Protein AF-A0A1H9SG49-F1 (afdb_monomer_lite)

InterPro domains:
  IPR054567 NACHT N-terminal Helical domain 7 [PF22738] (2-189)

Organism: NCBI:txid155974

Sequence (226 aa):
MTRLNALLGGVILASGPLSLVAAVFGAIWGMGDQKSEAMTGIRGALDALGDRLMGTSGVHRQDLVVAAHSTIVLSAYSAAVAAHLGVDLADEQKATIADLRRAEGQTFVDALYTAEIPTPSAVVGFEANTAELDGWARRVGVTVFDVFDVRGDWPSVNRHIINDFCDRYRSHFLELATKVPEFKIWSDQVTAANLARGLAAITGPARPRSRLIRSNACSGACRSPL

Foldseek 3Di:
DVPVCVLVVVLVVPPDPVSLLVNLLCLLLVDQDDPPSNVVSNVVSLLVLLVVLVVDDDPSSVLSVLSVLLSQLLSLLQNLLCVLVVDRQDPVRSCQLQVLPADVPRDPSNSSVVGPQQDQDLVRADVNSLVVSLVVLVVSLVSVCVVPVDDDDSVVSSVSSSVSSSVSSVVSLVVSLVRPVVSVSSHCVCVVVVVVVVVCVVPPPDDPPPPPDDDDDDDDDDDDDD

Radius of gyration: 25.53 Å; chains: 1; bounding box: 68×42×91 Å

pLDDT: mean 73.2, std 16.9, range [35.59, 96.5]

Secondary structure (DSSP, 8-state):
-HHHHHHHHHHTS--STHHHHHHHHHHHHS-SS-HHHHHHHHHHHHHHHHHHHTT--SHHHHHHHHHHHHHHHHHHHHHHHHHHHT----HHHHHHHTT--PPTT--HHHHHHHS------SSS-HHHHHHHHHHHHHHHHHHHHHHHT--S-HHHHHHHHHHHHHHHHHHHHHHHHTT-HHHHHHHHHHHHHHHHHHHHHHHS----------------------

Structure (mmCIF, N/CA/C/O backbone):
data_AF-A0A1H9SG49-F1
#
_entry.id   AF-A0A1H9SG49-F1
#
loop_
_atom_site.group_PDB
_atom_site.id
_atom_site.type_symbol
_atom_site.label_atom_id
_atom_site.label_alt_id
_atom_site.label_comp_id
_atom_site.label_asym_id
_atom_site.label_entity_id
_atom_site.label_seq_id
_atom_site.pdbx_PDB_ins_code
_atom_site.Cartn_x
_atom_site.Cartn_y
_atom_site.Cartn_z
_atom_site.occupancy
_atom_site.B_iso_or_equiv
_atom_site.auth_seq_id
_atom_site.auth_comp_id
_atom_site.auth_asym_id
_atom_site.auth_atom_id
_atom_site.pdbx_PDB_model_num
ATOM 1 N N . MET A 1 1 ? 25.915 -4.657 17.080 1.00 40.09 1 MET A N 1
ATOM 2 C CA . MET A 1 1 ? 24.789 -4.874 18.021 1.00 40.09 1 MET A CA 1
ATOM 3 C C . MET A 1 1 ? 24.269 -3.599 18.709 1.00 40.09 1 MET A C 1
ATOM 5 O O . MET A 1 1 ? 23.321 -3.684 19.469 1.00 40.09 1 MET A O 1
ATOM 9 N N . THR A 1 2 ? 24.790 -2.401 18.420 1.00 43.03 2 THR A N 1
ATOM 10 C CA . THR A 1 2 ? 24.384 -1.144 19.092 1.00 43.03 2 THR A CA 1
ATOM 11 C C . THR A 1 2 ? 23.301 -0.330 18.370 1.00 43.03 2 THR A C 1
ATOM 13 O O . THR A 1 2 ? 22.681 0.523 18.993 1.00 43.03 2 THR A O 1
ATOM 16 N N . ARG A 1 3 ? 23.009 -0.604 17.088 1.00 37.97 3 ARG A N 1
ATOM 17 C CA . ARG A 1 3 ? 21.980 0.132 16.323 1.00 37.97 3 ARG A CA 1
ATOM 18 C C . ARG A 1 3 ? 20.541 -0.338 16.595 1.00 37.97 3 ARG A C 1
ATOM 20 O O . ARG A 1 3 ? 19.639 0.489 16.564 1.00 37.97 3 ARG A O 1
ATOM 27 N N . LEU A 1 4 ? 20.336 -1.609 16.966 1.00 41.78 4 LEU A N 1
ATOM 28 C CA . LEU A 1 4 ? 19.017 -2.108 17.393 1.00 41.78 4 LEU A CA 1
ATOM 29 C C . LEU A 1 4 ? 18.569 -1.493 18.727 1.00 41.78 4 LEU A C 1
ATOM 31 O O . LEU A 1 4 ? 17.415 -1.106 18.870 1.00 41.78 4 LEU A O 1
ATOM 35 N N . ASN A 1 5 ? 19.488 -1.335 19.683 1.00 40.84 5 ASN A N 1
ATOM 36 C CA . ASN A 1 5 ? 19.159 -0.771 20.995 1.00 40.84 5 ASN A CA 1
ATOM 37 C C . ASN A 1 5 ? 18.840 0.733 20.934 1.00 40.84 5 ASN A C 1
ATOM 39 O O . ASN A 1 5 ? 18.081 1.222 21.762 1.00 40.84 5 ASN A O 1
ATOM 43 N N . ALA A 1 6 ? 19.355 1.460 19.935 1.00 44.59 6 ALA A N 1
ATOM 44 C CA . ALA A 1 6 ? 18.998 2.862 19.707 1.00 44.59 6 ALA A CA 1
ATOM 45 C C . ALA A 1 6 ? 17.600 3.015 19.073 1.00 44.59 6 ALA A C 1
ATOM 47 O O . ALA A 1 6 ? 16.856 3.922 19.440 1.00 44.59 6 ALA A O 1
ATOM 48 N N . LEU A 1 7 ? 17.213 2.093 18.183 1.00 45.09 7 LEU A N 1
ATOM 49 C CA . LEU A 1 7 ? 15.877 2.055 17.574 1.00 45.09 7 LEU A CA 1
ATOM 50 C C . LEU A 1 7 ? 14.795 1.613 18.572 1.00 45.09 7 LEU A C 1
ATOM 52 O O . LEU A 1 7 ? 13.721 2.203 18.608 1.00 45.09 7 LEU A O 1
ATOM 56 N N . LEU A 1 8 ? 15.095 0.649 19.445 1.00 43.53 8 LEU A N 1
ATOM 57 C CA . LEU A 1 8 ? 14.182 0.222 20.515 1.00 43.53 8 LEU A CA 1
ATOM 58 C C . LEU A 1 8 ? 14.130 1.216 21.689 1.00 43.53 8 LEU A C 1
ATOM 60 O O . LEU A 1 8 ? 13.074 1.398 22.289 1.00 43.53 8 LEU A O 1
ATOM 64 N N . GLY A 1 9 ? 15.238 1.901 21.992 1.00 35.59 9 GLY A N 1
ATOM 65 C CA . GLY A 1 9 ? 15.309 2.893 23.070 1.00 35.59 9 GLY A CA 1
ATOM 66 C C . GLY A 1 9 ? 14.646 4.238 22.748 1.00 35.59 9 GLY A C 1
ATOM 67 O O . GLY A 1 9 ? 14.191 4.920 23.662 1.00 35.59 9 GLY A O 1
ATOM 68 N N . GLY A 1 10 ? 14.549 4.617 21.467 1.00 40.59 10 GLY A N 1
ATOM 69 C CA . GLY A 1 10 ? 13.923 5.878 21.039 1.00 40.59 10 GLY A CA 1
ATOM 70 C C . GLY A 1 10 ? 12.403 5.810 20.842 1.00 40.59 10 GLY A C 1
ATOM 71 O O . GLY A 1 10 ? 11.713 6.811 21.013 1.00 40.59 10 GLY A O 1
ATOM 72 N N . VAL A 1 11 ? 11.858 4.630 20.530 1.00 43.72 11 VAL A N 1
ATOM 73 C CA . VAL A 1 11 ? 10.430 4.435 20.196 1.00 43.72 11 VAL A CA 1
ATOM 74 C C . VAL A 1 11 ? 9.511 4.444 21.431 1.00 43.72 11 VAL A C 1
ATOM 76 O O . VAL A 1 11 ? 8.316 4.721 21.316 1.00 43.72 11 VAL A O 1
ATOM 79 N N . ILE A 1 12 ? 10.057 4.212 22.628 1.00 43.12 12 ILE A N 1
ATOM 80 C CA . ILE A 1 12 ? 9.269 4.095 23.869 1.00 43.12 12 ILE A CA 1
ATOM 81 C C . ILE A 1 12 ? 9.005 5.461 24.538 1.00 43.12 12 ILE A C 1
ATOM 83 O O . ILE A 1 12 ? 8.072 5.585 25.328 1.00 43.12 12 ILE A O 1
ATOM 87 N N . LEU A 1 13 ? 9.746 6.521 24.188 1.00 45.34 13 LEU A N 1
ATOM 88 C CA . LEU A 1 13 ? 9.593 7.842 24.825 1.00 45.34 13 LEU A CA 1
ATOM 89 C C . LEU A 1 13 ? 8.581 8.777 24.140 1.00 45.34 13 LEU A C 1
ATOM 91 O O . LEU A 1 13 ? 8.262 9.829 24.687 1.00 45.34 13 LEU A O 1
ATOM 95 N N . ALA A 1 14 ? 8.012 8.382 22.999 1.00 45.06 14 ALA A N 1
ATOM 96 C CA . ALA A 1 14 ? 6.876 9.064 22.384 1.00 45.06 14 ALA A CA 1
ATOM 97 C C . ALA A 1 14 ? 5.601 8.249 22.639 1.00 45.06 14 ALA A C 1
ATOM 99 O O . ALA A 1 14 ? 5.110 7.544 21.763 1.00 45.06 14 ALA A O 1
ATOM 100 N N . SER A 1 15 ? 5.071 8.307 23.860 1.00 46.03 15 SER A N 1
ATOM 101 C CA . SER A 1 15 ? 3.836 7.640 24.297 1.00 46.03 15 SER A CA 1
ATOM 102 C C . SER A 1 15 ? 2.572 8.280 23.691 1.00 46.03 15 SER A C 1
ATOM 104 O O . SER A 1 15 ? 1.635 8.654 24.389 1.00 46.03 15 SER A O 1
ATOM 106 N N . GLY A 1 16 ? 2.535 8.391 22.363 1.00 49.12 16 GLY A N 1
ATOM 107 C CA . GLY A 1 16 ? 1.358 8.738 21.573 1.00 49.12 16 GLY A CA 1
ATOM 108 C C . GLY A 1 16 ? 0.875 7.543 20.737 1.00 49.12 16 GLY A C 1
ATOM 109 O O . GLY A 1 16 ? 1.653 6.628 20.454 1.00 49.12 16 GLY A O 1
ATOM 110 N N . PRO A 1 17 ? -0.398 7.523 20.306 1.00 45.72 17 PRO A N 1
ATOM 111 C CA . PRO A 1 17 ? -0.963 6.461 19.461 1.00 45.72 17 PRO A CA 1
ATOM 112 C C . PRO A 1 17 ? -0.226 6.258 18.120 1.00 45.72 17 PRO A C 1
ATOM 114 O O . PRO A 1 17 ? -0.338 5.195 17.520 1.00 45.72 17 PRO A O 1
ATOM 117 N N . LEU A 1 18 ? 0.582 7.229 17.687 1.00 47.97 18 LEU A N 1
ATOM 118 C CA . LEU A 1 18 ? 1.324 7.213 16.422 1.00 47.97 18 LEU A CA 1
ATOM 119 C C . LEU A 1 18 ? 2.679 6.472 16.484 1.00 47.97 18 LEU A C 1
ATOM 121 O O . LEU A 1 18 ? 3.235 6.142 15.439 1.00 47.97 18 LEU A O 1
ATOM 125 N N . SER A 1 19 ? 3.216 6.178 17.679 1.00 51.91 19 SER A N 1
ATOM 126 C CA . SER A 1 19 ? 4.577 5.619 17.836 1.00 51.91 19 SER A CA 1
ATOM 127 C C . SER A 1 19 ? 4.699 4.164 17.371 1.00 51.91 19 SER A C 1
ATOM 129 O O . SER A 1 19 ? 5.695 3.798 16.752 1.00 51.91 19 SER A O 1
ATOM 131 N N . LEU A 1 20 ? 3.674 3.337 17.599 1.00 52.34 20 LEU A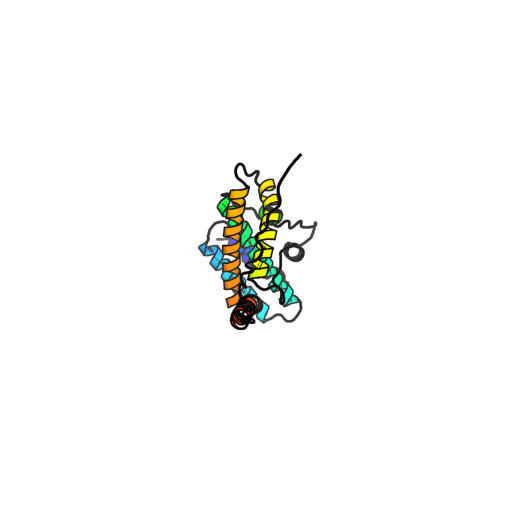 N 1
ATOM 132 C CA . LEU A 1 20 ? 3.717 1.930 17.192 1.00 52.34 20 LEU A CA 1
ATOM 133 C C . LEU A 1 20 ? 3.498 1.751 15.701 1.00 52.34 20 LEU A C 1
ATOM 135 O O . LEU A 1 20 ? 4.171 0.923 15.106 1.00 52.34 20 LEU A O 1
ATOM 139 N N . VAL A 1 21 ? 2.617 2.548 15.094 1.00 50.88 21 VAL A N 1
ATOM 140 C CA . VAL A 1 21 ? 2.478 2.579 13.636 1.00 50.88 21 VAL A CA 1
ATOM 141 C C . VAL A 1 21 ? 3.832 2.953 13.037 1.00 50.88 21 VAL A C 1
ATOM 143 O O . VAL A 1 21 ? 4.370 2.192 12.245 1.00 50.88 21 VAL A O 1
ATOM 146 N N . ALA A 1 22 ? 4.478 4.018 13.521 1.00 53.16 22 ALA A N 1
ATOM 147 C CA . ALA A 1 22 ? 5.827 4.381 13.088 1.00 53.16 22 ALA A CA 1
ATOM 148 C C . ALA A 1 22 ? 6.884 3.278 13.328 1.00 53.16 22 ALA A C 1
ATOM 150 O O . ALA A 1 22 ? 7.785 3.129 12.510 1.00 53.16 22 ALA A O 1
ATOM 151 N N . ALA A 1 23 ? 6.775 2.479 14.395 1.00 55.31 23 ALA A N 1
ATOM 152 C CA . ALA A 1 23 ? 7.678 1.358 14.673 1.00 55.31 23 ALA A CA 1
ATOM 153 C C . ALA A 1 23 ? 7.450 0.154 13.744 1.00 55.31 23 ALA A C 1
ATOM 155 O O . ALA A 1 23 ? 8.411 -0.426 13.239 1.00 55.31 23 ALA A O 1
ATOM 156 N N . VAL A 1 24 ? 6.183 -0.187 13.483 1.00 54.72 24 VAL A N 1
ATOM 157 C CA . VAL A 1 24 ? 5.763 -1.181 12.485 1.00 54.72 24 VAL A CA 1
ATOM 158 C C . VAL A 1 24 ? 6.296 -0.768 11.120 1.00 54.72 24 VAL A C 1
ATOM 160 O O . VAL A 1 24 ? 6.960 -1.550 10.449 1.00 54.72 24 VAL A O 1
ATOM 163 N N . PHE A 1 25 ? 6.086 0.494 10.751 1.00 56.81 25 PHE A N 1
ATOM 164 C CA . PHE A 1 25 ? 6.601 1.061 9.516 1.00 56.81 25 PHE A CA 1
ATOM 165 C C . PHE A 1 25 ? 8.125 1.046 9.469 1.00 56.81 25 PHE A C 1
ATOM 167 O O . PHE A 1 25 ? 8.666 0.551 8.497 1.00 56.81 25 PHE A O 1
ATOM 174 N N . GLY A 1 26 ? 8.835 1.489 10.507 1.00 57.56 26 GLY A N 1
ATOM 175 C CA . GLY A 1 26 ? 10.301 1.455 10.536 1.00 57.56 26 GLY A CA 1
ATOM 176 C C . GLY A 1 26 ? 10.871 0.042 10.361 1.00 57.56 26 GLY A C 1
ATOM 177 O O . GLY A 1 26 ? 11.864 -0.139 9.659 1.00 57.56 26 GLY A O 1
ATOM 178 N N . ALA A 1 27 ? 10.210 -0.971 10.930 1.00 57.78 27 ALA A N 1
ATOM 179 C CA . ALA A 1 27 ? 10.586 -2.370 10.749 1.00 57.78 27 ALA A CA 1
ATOM 180 C C . ALA A 1 27 ? 10.308 -2.876 9.322 1.00 57.78 27 ALA A C 1
ATOM 182 O O . ALA A 1 27 ? 11.161 -3.529 8.728 1.00 57.78 27 ALA A O 1
ATOM 183 N N . ILE A 1 28 ? 9.143 -2.551 8.755 1.00 53.62 28 ILE A N 1
ATOM 184 C CA . ILE A 1 28 ? 8.749 -2.945 7.390 1.00 53.62 28 ILE A CA 1
ATOM 185 C C . ILE A 1 28 ? 9.616 -2.254 6.337 1.00 53.62 28 ILE A C 1
ATOM 187 O O . ILE A 1 28 ? 9.956 -2.828 5.307 1.00 53.62 28 ILE A O 1
ATOM 191 N N . TRP A 1 29 ? 9.961 -1.002 6.593 1.00 56.47 29 TRP A N 1
ATOM 192 C CA . TRP A 1 29 ? 10.542 -0.102 5.615 1.00 56.47 29 TRP A CA 1
ATOM 193 C C . TRP A 1 29 ? 12.074 -0.169 5.611 1.00 56.47 29 TRP A C 1
ATOM 195 O O . TRP A 1 29 ? 12.671 -0.016 4.549 1.00 56.47 29 TRP A O 1
ATOM 205 N N . GLY A 1 30 ? 12.702 -0.515 6.743 1.00 53.94 30 GLY A N 1
ATOM 206 C CA . GLY A 1 30 ? 14.148 -0.734 6.856 1.00 53.94 30 GLY A CA 1
ATOM 207 C C . GLY A 1 30 ? 14.655 -2.118 6.417 1.00 53.94 30 GLY A C 1
ATOM 208 O O . GLY A 1 30 ? 15.865 -2.333 6.396 1.00 53.94 30 GLY A O 1
ATOM 209 N N . MET A 1 31 ? 13.775 -3.066 6.072 1.00 53.62 31 MET A N 1
ATOM 210 C CA . MET A 1 31 ? 14.158 -4.433 5.678 1.00 53.62 31 MET A CA 1
ATOM 211 C C . MET A 1 31 ? 14.039 -4.626 4.164 1.00 53.62 31 MET A C 1
ATOM 213 O O . MET A 1 31 ? 13.060 -5.174 3.667 1.00 53.62 31 MET A O 1
ATOM 217 N N . GLY A 1 32 ? 15.053 -4.154 3.437 1.00 47.06 32 GLY A N 1
ATOM 218 C CA . GLY A 1 32 ? 15.114 -4.196 1.972 1.00 47.06 32 GLY A CA 1
ATOM 219 C C . GLY A 1 32 ? 15.274 -5.584 1.337 1.00 47.06 32 GLY A C 1
ATOM 220 O O . GLY A 1 32 ? 14.811 -5.749 0.219 1.00 47.06 32 GLY A O 1
ATOM 221 N N . ASP A 1 33 ? 15.845 -6.600 2.008 1.00 48.38 33 ASP A N 1
ATOM 222 C CA . ASP A 1 33 ? 16.182 -7.859 1.294 1.00 48.38 33 ASP A CA 1
ATOM 223 C C . ASP A 1 33 ? 16.102 -9.174 2.107 1.00 48.38 33 ASP A C 1
ATOM 225 O O . ASP A 1 33 ? 16.405 -10.259 1.620 1.00 48.38 33 ASP A O 1
ATOM 229 N N . GLN A 1 34 ? 15.620 -9.166 3.352 1.00 42.03 34 GLN A N 1
ATOM 230 C CA . GLN A 1 34 ? 15.407 -10.422 4.092 1.00 42.03 34 GLN A CA 1
ATOM 231 C C . GLN A 1 34 ? 13.934 -10.811 4.093 1.00 42.03 34 GLN A C 1
ATOM 233 O O . GLN A 1 34 ? 13.207 -10.579 5.054 1.00 42.03 34 GLN A O 1
ATOM 238 N N . LYS A 1 35 ? 13.493 -11.464 3.013 1.00 50.69 35 LYS A N 1
ATOM 239 C CA . LYS A 1 35 ? 12.114 -11.958 2.827 1.00 50.69 35 LYS A CA 1
ATOM 240 C C . LYS A 1 35 ? 11.571 -12.772 4.022 1.00 50.69 35 LYS A C 1
ATOM 242 O O . LYS A 1 35 ? 10.367 -12.770 4.258 1.00 50.69 35 LYS A O 1
ATOM 247 N N . SER A 1 36 ? 12.426 -13.455 4.790 1.00 49.00 36 SER A N 1
ATOM 248 C CA . SER A 1 36 ? 12.037 -14.209 5.998 1.00 49.00 36 SER A CA 1
ATOM 249 C C . SER A 1 36 ? 12.034 -13.375 7.289 1.00 49.00 36 SER A C 1
ATOM 251 O O . SER A 1 36 ? 11.187 -13.594 8.160 1.00 49.00 36 SER A O 1
ATOM 253 N N . GLU A 1 37 ? 12.942 -12.408 7.421 1.00 51.69 37 GLU A N 1
ATOM 254 C CA . GLU A 1 37 ? 13.056 -11.551 8.608 1.00 51.69 37 GLU A CA 1
ATOM 255 C C . GLU A 1 37 ? 12.006 -10.431 8.572 1.00 51.69 37 GLU A C 1
ATOM 257 O O . GLU A 1 37 ? 11.334 -10.188 9.573 1.00 51.69 37 GLU A O 1
ATOM 262 N N . ALA A 1 38 ? 11.729 -9.889 7.381 1.00 51.78 38 ALA A N 1
ATOM 263 C CA . ALA A 1 38 ? 10.671 -8.915 7.124 1.00 51.78 38 ALA A CA 1
ATOM 264 C C . ALA A 1 38 ? 9.283 -9.459 7.479 1.00 51.78 38 ALA A C 1
ATOM 266 O O . ALA A 1 38 ? 8.513 -8.779 8.147 1.00 51.78 38 ALA A O 1
ATOM 267 N N . MET A 1 39 ? 8.974 -10.712 7.124 1.00 52.44 39 MET A N 1
ATOM 268 C CA . MET A 1 39 ? 7.698 -11.334 7.504 1.00 52.44 39 MET A CA 1
ATOM 269 C C . MET A 1 39 ? 7.584 -11.551 9.015 1.00 52.44 39 MET A C 1
ATOM 271 O O . MET A 1 39 ? 6.493 -11.463 9.571 1.00 52.44 39 MET A O 1
ATOM 275 N N . THR A 1 40 ? 8.699 -11.809 9.699 1.00 58.97 40 THR A N 1
ATOM 276 C CA . THR A 1 40 ? 8.713 -11.959 11.160 1.00 58.97 40 THR A CA 1
ATOM 277 C C . THR A 1 40 ? 8.548 -10.603 11.851 1.00 58.97 40 THR A C 1
ATOM 279 O O . THR A 1 40 ? 7.780 -10.495 12.806 1.00 58.97 40 THR A O 1
ATOM 282 N N . GLY A 1 41 ? 9.187 -9.555 11.322 1.00 61.84 41 GLY A N 1
ATOM 283 C CA . GLY A 1 41 ? 9.017 -8.170 11.762 1.00 61.84 41 GLY A CA 1
ATOM 284 C C . GLY A 1 41 ? 7.594 -7.663 11.541 1.00 61.84 41 GLY A C 1
ATOM 285 O O . GLY A 1 41 ? 6.983 -7.162 12.479 1.00 61.84 41 GLY A O 1
ATOM 286 N N . ILE A 1 42 ? 7.031 -7.885 10.348 1.00 58.12 42 ILE A N 1
ATOM 287 C CA . ILE A 1 42 ? 5.623 -7.611 10.033 1.00 58.12 42 ILE A CA 1
ATOM 288 C C . ILE A 1 42 ? 4.726 -8.337 11.028 1.00 58.12 42 ILE A C 1
ATOM 290 O O . ILE A 1 42 ? 3.876 -7.702 11.631 1.00 58.12 42 ILE A O 1
ATOM 294 N N . ARG A 1 43 ? 4.927 -9.638 11.271 1.00 62.28 43 ARG A N 1
ATOM 295 C CA . ARG A 1 43 ? 4.101 -10.384 12.232 1.00 62.28 43 ARG A CA 1
ATOM 296 C C . ARG A 1 43 ? 4.156 -9.799 13.629 1.00 62.28 43 ARG A C 1
ATOM 298 O O . ARG A 1 43 ? 3.095 -9.516 14.163 1.00 62.28 43 ARG A O 1
ATOM 305 N N . GLY A 1 44 ? 5.347 -9.567 14.178 1.00 65.81 44 GLY A N 1
ATOM 306 C CA . GLY A 1 44 ? 5.485 -8.999 15.522 1.00 65.81 44 GLY A CA 1
ATOM 307 C C . GLY A 1 44 ? 4.879 -7.599 15.629 1.00 65.81 44 GLY A C 1
ATOM 308 O O . GLY A 1 44 ? 4.259 -7.251 16.629 1.00 65.81 44 GLY A O 1
ATOM 309 N N . ALA A 1 45 ? 4.997 -6.813 14.565 1.00 63.88 45 ALA A N 1
ATOM 310 C CA . ALA A 1 45 ? 4.427 -5.484 14.478 1.00 63.88 45 ALA A CA 1
ATOM 311 C C . ALA A 1 45 ? 2.889 -5.512 14.341 1.00 63.88 45 ALA A C 1
ATOM 313 O O . ALA A 1 45 ? 2.193 -4.736 14.994 1.00 63.88 45 ALA A O 1
ATOM 314 N N . LEU A 1 46 ? 2.350 -6.444 13.552 1.00 63.03 46 LEU A N 1
ATOM 315 C CA . LEU A 1 46 ? 0.917 -6.694 13.405 1.00 63.03 46 LEU A CA 1
ATOM 316 C C . LEU A 1 46 ? 0.296 -7.303 14.667 1.00 63.03 46 LEU A C 1
ATO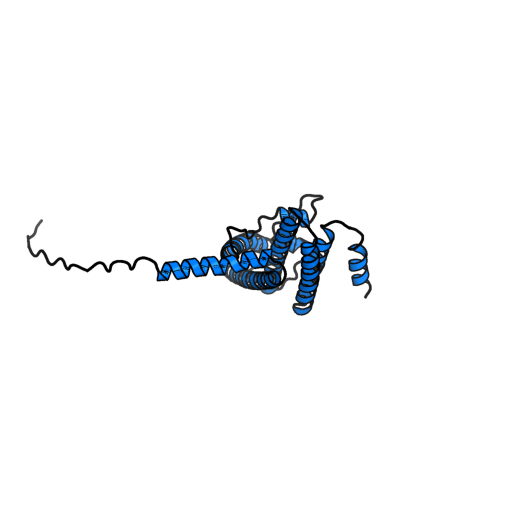M 318 O O . LEU A 1 46 ? -0.844 -6.978 14.978 1.00 63.03 46 LEU A O 1
ATOM 322 N N . ASP A 1 47 ? 1.029 -8.142 15.398 1.00 66.44 47 ASP A N 1
ATOM 323 C CA . ASP A 1 47 ? 0.605 -8.703 16.685 1.00 66.44 47 ASP A CA 1
ATOM 324 C C . ASP A 1 47 ? 0.518 -7.589 17.734 1.00 66.44 47 ASP A C 1
ATOM 326 O O . ASP A 1 47 ? -0.526 -7.407 18.355 1.00 66.44 47 ASP A O 1
ATOM 330 N N . ALA A 1 48 ? 1.550 -6.742 17.831 1.00 68.50 48 ALA A N 1
ATOM 331 C CA . ALA A 1 48 ? 1.530 -5.565 18.701 1.00 68.50 48 ALA A CA 1
ATOM 332 C C . ALA A 1 48 ? 0.409 -4.576 18.330 1.00 68.50 48 ALA A C 1
ATOM 334 O O . ALA A 1 48 ? -0.190 -3.940 19.204 1.00 68.50 48 ALA A O 1
ATOM 335 N N . LEU A 1 49 ? 0.110 -4.439 17.034 1.00 65.81 49 LEU A N 1
ATOM 336 C CA . LEU A 1 49 ? -1.014 -3.640 16.563 1.00 65.81 49 LEU A CA 1
ATOM 337 C C . LEU A 1 49 ? -2.353 -4.291 16.933 1.00 65.81 49 LEU A C 1
ATOM 339 O O . LEU A 1 49 ? -3.239 -3.589 17.408 1.00 65.81 49 LEU A O 1
ATOM 343 N N . GLY A 1 50 ? -2.496 -5.607 16.763 1.00 64.81 50 GLY A N 1
ATOM 344 C CA . GLY A 1 50 ? -3.683 -6.376 17.137 1.00 64.81 50 GLY A CA 1
ATOM 345 C C . GLY A 1 50 ? -4.005 -6.251 18.625 1.00 64.81 50 GLY A C 1
ATOM 346 O O . GLY A 1 50 ? -5.117 -5.850 18.979 1.00 64.81 50 GLY A O 1
ATOM 347 N N . ASP A 1 51 ? -3.008 -6.471 19.483 1.00 69.06 51 ASP A N 1
ATOM 348 C CA . ASP A 1 51 ? -3.124 -6.333 20.939 1.00 69.06 51 ASP A CA 1
ATOM 349 C C . ASP A 1 51 ? -3.567 -4.922 21.339 1.00 69.06 51 ASP A C 1
ATOM 351 O O . ASP A 1 51 ? -4.406 -4.735 22.225 1.00 69.06 51 ASP A O 1
ATOM 355 N N . ARG A 1 52 ? -3.051 -3.897 20.649 1.00 68.00 52 ARG A N 1
ATOM 356 C CA . ARG A 1 52 ? -3.420 -2.509 20.934 1.00 68.00 52 ARG A CA 1
ATOM 357 C C . ARG A 1 52 ? -4.784 -2.129 20.382 1.00 68.00 52 ARG A C 1
ATOM 359 O O . ARG A 1 52 ? -5.518 -1.421 21.067 1.00 68.00 52 ARG A O 1
ATOM 366 N N . LEU A 1 53 ? -5.140 -2.599 19.187 1.00 66.19 53 LEU A N 1
ATOM 367 C CA . LEU A 1 53 ? -6.473 -2.423 18.616 1.00 66.19 53 LEU A CA 1
ATOM 368 C C . LEU A 1 53 ? -7.519 -2.985 19.581 1.00 66.19 53 LEU A C 1
ATOM 370 O O . LEU A 1 53 ? -8.533 -2.333 19.821 1.00 66.19 53 LEU A O 1
ATOM 374 N N . MET A 1 54 ? -7.271 -4.153 20.185 1.00 66.94 54 MET A N 1
ATOM 375 C CA . MET A 1 54 ? -8.161 -4.743 21.196 1.00 66.94 54 MET A CA 1
ATOM 376 C C . MET A 1 54 ? -8.370 -3.859 22.439 1.00 66.94 54 MET A C 1
ATOM 378 O O . MET A 1 54 ? -9.387 -4.010 23.112 1.00 66.94 54 MET A O 1
ATOM 382 N N . GLY A 1 55 ? -7.457 -2.924 22.723 1.00 68.12 55 GLY A N 1
ATOM 383 C CA . GLY A 1 55 ? -7.542 -1.992 23.850 1.00 68.12 55 GLY A CA 1
ATOM 384 C C . GLY A 1 55 ? -8.075 -0.591 23.522 1.00 68.12 55 GLY A C 1
ATOM 385 O O . GLY A 1 55 ? -8.284 0.191 24.448 1.00 68.12 55 GLY A O 1
ATOM 386 N N . THR A 1 56 ? -8.288 -0.232 22.249 1.00 67.62 56 THR A N 1
ATOM 387 C CA . THR A 1 56 ? -8.750 1.111 21.848 1.00 67.62 56 THR A CA 1
ATOM 388 C C . THR A 1 56 ? -10.226 1.115 21.433 1.00 67.62 56 THR A C 1
ATOM 390 O O . THR A 1 56 ? -10.676 0.287 20.644 1.00 67.62 56 THR A O 1
ATOM 393 N N . SER A 1 57 ? -11.010 2.066 21.955 1.00 56.75 57 SER A N 1
ATOM 394 C CA . SER A 1 57 ? -12.429 2.250 21.604 1.00 56.75 57 SER A CA 1
ATOM 395 C C . SER A 1 57 ? -12.645 3.434 20.652 1.00 56.75 57 SER A C 1
ATOM 397 O O . SER A 1 57 ? -12.047 4.491 20.846 1.00 56.75 57 SER A O 1
ATOM 399 N N . GLY A 1 58 ? -13.573 3.305 19.695 1.00 67.38 58 GLY A N 1
ATOM 400 C CA . GLY A 1 58 ? -14.097 4.421 18.889 1.00 67.38 58 GLY A CA 1
ATOM 401 C C . GLY A 1 58 ? -13.308 4.754 17.614 1.00 67.38 58 GLY A C 1
ATOM 402 O O . GLY A 1 58 ? -12.674 3.884 17.022 1.00 67.38 58 GLY A O 1
ATOM 403 N N . VAL A 1 59 ? -13.372 6.029 17.198 1.00 64.75 59 VAL A N 1
ATOM 404 C CA . VAL A 1 59 ? -12.798 6.601 15.953 1.00 64.75 59 VAL A CA 1
ATOM 405 C C . VAL A 1 59 ? -11.323 6.230 15.758 1.00 64.75 59 VAL A C 1
ATOM 407 O O . VAL A 1 59 ? -10.928 5.805 14.678 1.00 64.75 59 VAL A O 1
ATOM 410 N N . HIS A 1 60 ? -10.536 6.237 16.837 1.00 73.94 60 HIS A N 1
ATOM 411 C CA . HIS A 1 60 ? -9.114 5.885 16.793 1.00 73.94 60 HIS A CA 1
ATOM 412 C C . HIS A 1 60 ? -8.830 4.454 16.329 1.00 73.94 60 HIS A C 1
ATOM 414 O O . HIS A 1 60 ? -7.748 4.185 15.813 1.00 73.94 60 HIS A O 1
ATOM 420 N N . ARG A 1 61 ? -9.771 3.520 16.507 1.00 81.38 61 ARG A N 1
ATOM 421 C CA . ARG A 1 61 ? -9.601 2.147 16.026 1.00 81.38 61 ARG A CA 1
ATOM 422 C C . ARG A 1 61 ? -9.721 2.085 14.506 1.00 81.38 61 ARG A C 1
ATOM 424 O O . ARG A 1 61 ? -8.895 1.443 13.869 1.00 81.38 61 ARG A O 1
ATOM 431 N N . GLN A 1 62 ? -10.708 2.774 13.932 1.00 82.38 62 GLN A N 1
ATOM 432 C CA . GLN A 1 62 ? -10.890 2.827 12.482 1.00 82.38 62 GLN A CA 1
ATOM 433 C C . GLN A 1 62 ? -9.689 3.487 11.803 1.00 82.38 62 GLN A C 1
ATOM 435 O O . GLN A 1 62 ? -9.185 2.947 10.821 1.00 82.38 62 GLN A O 1
ATOM 440 N N . ASP A 1 63 ? -9.194 4.584 12.375 1.00 81.06 63 ASP A N 1
ATOM 441 C CA . ASP A 1 63 ? -8.001 5.278 11.896 1.00 81.06 63 ASP A CA 1
ATOM 442 C C . ASP A 1 63 ? -6.807 4.305 11.820 1.00 81.06 63 ASP A C 1
ATOM 444 O O . ASP A 1 63 ? -6.202 4.120 10.764 1.00 81.06 63 ASP A O 1
ATOM 448 N N . LEU A 1 64 ? -6.533 3.574 12.906 1.00 80.69 64 LEU A N 1
ATOM 449 C CA . LEU A 1 64 ? -5.449 2.587 12.948 1.00 80.69 64 LEU A CA 1
ATOM 450 C C . LEU A 1 64 ? -5.620 1.452 11.928 1.00 80.69 64 LEU A C 1
ATOM 452 O O . LEU A 1 64 ? -4.632 1.000 11.351 1.00 80.69 64 LEU A O 1
ATOM 456 N N . VAL A 1 65 ? -6.849 0.985 11.697 1.00 84.69 65 VAL A N 1
ATOM 457 C CA . VAL A 1 65 ? -7.131 -0.060 10.701 1.00 84.69 65 VAL A CA 1
ATOM 458 C C . VAL A 1 65 ? -6.884 0.466 9.283 1.00 84.69 65 VAL A C 1
ATOM 460 O O . VAL A 1 65 ? -6.277 -0.239 8.476 1.00 84.69 65 VAL A O 1
ATOM 463 N N . VAL A 1 66 ? -7.288 1.705 8.985 1.00 86.12 66 VAL A N 1
ATOM 464 C CA . VAL A 1 66 ? -6.999 2.361 7.699 1.00 86.12 66 VAL A CA 1
ATOM 465 C C . VAL A 1 66 ? -5.494 2.541 7.518 1.00 86.12 66 VAL A C 1
ATOM 467 O O . VAL A 1 66 ? -4.958 2.166 6.480 1.00 86.12 66 VAL A O 1
ATOM 470 N N . ALA A 1 67 ? -4.782 3.012 8.544 1.00 82.62 67 ALA A N 1
ATOM 471 C CA . ALA A 1 67 ? -3.329 3.137 8.497 1.00 82.62 67 ALA A CA 1
ATOM 472 C C . ALA A 1 67 ? -2.648 1.783 8.237 1.00 82.62 67 ALA A C 1
ATOM 474 O O . ALA A 1 67 ? -1.746 1.696 7.402 1.00 82.62 67 ALA A O 1
ATOM 475 N N . ALA A 1 68 ? -3.100 0.711 8.895 1.00 83.88 68 ALA A N 1
ATOM 476 C CA . ALA A 1 68 ? -2.599 -0.644 8.667 1.00 83.88 68 ALA A CA 1
ATOM 477 C C . ALA A 1 68 ? -2.852 -1.120 7.231 1.00 83.88 68 ALA A C 1
ATOM 479 O O . ALA A 1 68 ? -1.969 -1.711 6.610 1.00 83.88 68 ALA A O 1
ATOM 480 N N . HIS A 1 69 ? -4.034 -0.831 6.681 1.00 90.81 69 HIS A N 1
ATOM 481 C CA . HIS A 1 69 ? -4.357 -1.137 5.290 1.00 90.81 69 HIS A CA 1
ATOM 482 C C . HIS A 1 69 ? -3.435 -0.381 4.322 1.00 90.81 69 HIS A C 1
ATOM 484 O O . HIS A 1 69 ? -2.768 -1.016 3.504 1.00 90.81 69 HIS A O 1
ATOM 490 N N . SER A 1 70 ? -3.288 0.936 4.475 1.00 88.94 70 SER A N 1
ATOM 491 C CA . SER A 1 70 ? -2.365 1.735 3.661 1.00 88.94 70 SER A CA 1
ATOM 492 C C . SER A 1 70 ? -0.923 1.223 3.763 1.00 88.94 70 SER A C 1
ATOM 494 O O . SER A 1 70 ? -0.213 1.154 2.761 1.00 88.94 70 SER A O 1
ATOM 496 N N . THR A 1 71 ? -0.503 0.774 4.953 1.00 84.94 71 THR A N 1
ATOM 497 C CA . THR A 1 71 ? 0.819 0.163 5.185 1.00 84.94 71 THR A CA 1
ATOM 498 C C . THR A 1 71 ? 1.056 -1.037 4.281 1.00 84.94 71 THR A C 1
ATOM 500 O O . THR A 1 71 ? 2.067 -1.094 3.581 1.00 84.94 71 THR A O 1
ATOM 503 N N . ILE A 1 72 ? 0.138 -2.010 4.299 1.00 89.56 72 ILE A N 1
ATOM 504 C CA . ILE A 1 72 ? 0.319 -3.252 3.542 1.00 89.56 72 ILE A CA 1
ATOM 505 C C . ILE A 1 72 ? 0.240 -3.009 2.035 1.00 89.56 72 ILE A C 1
ATOM 507 O O . ILE A 1 72 ? 0.927 -3.695 1.285 1.00 89.56 72 ILE A O 1
ATOM 511 N N . VAL A 1 73 ? -0.549 -2.023 1.590 1.00 92.88 73 VAL A N 1
ATOM 512 C CA . VAL A 1 73 ? -0.642 -1.628 0.178 1.00 92.88 73 VAL A CA 1
ATOM 513 C C . VAL A 1 73 ? 0.698 -1.077 -0.296 1.00 92.88 73 VAL A C 1
ATOM 515 O O . VAL A 1 73 ? 1.256 -1.571 -1.276 1.00 92.88 73 VAL A O 1
ATOM 518 N N . LEU A 1 74 ? 1.249 -0.098 0.424 1.00 90.12 74 LEU A N 1
ATOM 519 C CA . LEU A 1 74 ? 2.527 0.510 0.060 1.00 90.12 74 LEU A CA 1
ATOM 520 C C . LEU A 1 74 ? 3.680 -0.482 0.164 1.00 90.12 74 LEU A C 1
ATOM 522 O O . LEU A 1 74 ? 4.505 -0.550 -0.742 1.00 90.12 74 LEU A O 1
ATOM 526 N N . SER A 1 75 ? 3.707 -1.295 1.221 1.00 86.94 75 SER A N 1
ATOM 527 C CA . SER A 1 75 ? 4.711 -2.345 1.392 1.00 86.94 75 SER A CA 1
ATOM 528 C C . SER A 1 75 ? 4.684 -3.343 0.231 1.00 86.94 75 SER A C 1
ATOM 530 O O . SER A 1 75 ? 5.727 -3.606 -0.370 1.00 86.94 75 SER A O 1
ATOM 532 N N . ALA A 1 76 ? 3.498 -3.837 -0.144 1.00 91.81 76 ALA A N 1
ATOM 533 C CA . ALA A 1 76 ? 3.341 -4.751 -1.270 1.00 91.81 76 ALA A CA 1
ATOM 534 C C . ALA A 1 76 ? 3.805 -4.119 -2.590 1.00 91.81 76 ALA A C 1
ATOM 536 O O . ALA A 1 76 ? 4.518 -4.765 -3.359 1.00 91.81 76 ALA A O 1
ATOM 537 N N . TYR A 1 77 ? 3.432 -2.861 -2.842 1.00 93.69 77 TYR A N 1
ATOM 538 C CA . TYR A 1 77 ? 3.756 -2.181 -4.094 1.00 93.69 77 TYR A CA 1
ATOM 539 C C . TYR A 1 77 ? 5.250 -1.864 -4.202 1.00 93.69 77 TYR A C 1
ATOM 541 O O . TYR A 1 77 ? 5.886 -2.210 -5.195 1.00 93.69 77 TYR A O 1
ATOM 549 N N . SER A 1 78 ? 5.841 -1.275 -3.158 1.00 90.44 78 SER A N 1
ATOM 550 C CA . SER A 1 78 ? 7.278 -0.993 -3.113 1.00 90.44 78 SER A CA 1
ATOM 551 C C . SER A 1 78 ? 8.112 -2.267 -3.262 1.00 90.44 78 SER A C 1
ATOM 553 O O . SER A 1 78 ? 9.097 -2.260 -3.995 1.00 90.44 78 SER A O 1
ATOM 555 N N . ALA A 1 79 ? 7.706 -3.374 -2.632 1.00 88.38 79 ALA A N 1
ATOM 556 C CA . ALA A 1 79 ? 8.406 -4.649 -2.773 1.00 88.38 79 ALA A CA 1
ATOM 557 C C . ALA A 1 79 ? 8.337 -5.210 -4.205 1.00 88.38 79 ALA A C 1
ATOM 559 O O . ALA A 1 79 ? 9.327 -5.758 -4.689 1.00 88.38 79 ALA A O 1
ATOM 560 N N . ALA A 1 80 ? 7.198 -5.064 -4.889 1.00 93.88 80 ALA A N 1
ATOM 561 C CA . ALA A 1 80 ? 7.054 -5.476 -6.285 1.00 93.88 80 ALA A CA 1
ATOM 562 C C . ALA A 1 80 ? 7.918 -4.616 -7.226 1.00 93.88 80 ALA A C 1
ATOM 564 O O . ALA A 1 80 ? 8.615 -5.148 -8.090 1.00 93.88 80 ALA A O 1
ATOM 565 N N . VAL A 1 81 ? 7.935 -3.293 -7.024 1.00 92.62 81 VAL A N 1
ATOM 566 C CA . VAL A 1 81 ? 8.797 -2.371 -7.784 1.00 92.62 81 VAL A CA 1
ATOM 567 C C . VAL A 1 81 ? 10.272 -2.727 -7.595 1.00 92.62 81 VAL A C 1
ATOM 569 O O . VAL A 1 81 ? 10.979 -2.914 -8.584 1.00 92.62 81 VAL A O 1
ATOM 572 N N . ALA A 1 82 ? 10.725 -2.878 -6.347 1.00 90.50 82 ALA A N 1
ATOM 573 C CA . ALA A 1 82 ? 12.106 -3.235 -6.029 1.00 90.50 82 ALA A CA 1
ATOM 574 C C . ALA A 1 82 ? 12.529 -4.547 -6.711 1.00 90.50 82 ALA A C 1
ATOM 576 O O . ALA A 1 82 ? 13.565 -4.604 -7.374 1.00 90.50 82 ALA A O 1
ATOM 577 N N . ALA A 1 83 ? 11.680 -5.578 -6.628 1.00 90.31 83 ALA A N 1
ATOM 578 C CA . ALA A 1 83 ? 11.955 -6.890 -7.208 1.00 90.31 83 ALA A CA 1
ATOM 579 C C . ALA A 1 83 ? 12.071 -6.865 -8.741 1.00 90.31 83 ALA A C 1
ATOM 581 O O . ALA A 1 83 ? 12.930 -7.544 -9.301 1.00 90.31 83 ALA A O 1
ATOM 582 N N . HIS A 1 84 ? 11.220 -6.098 -9.427 1.00 93.25 84 HIS A N 1
ATOM 583 C CA . HIS A 1 84 ? 11.192 -6.066 -10.892 1.00 93.25 84 HIS A CA 1
ATOM 584 C C . HIS A 1 84 ? 12.162 -5.063 -11.516 1.00 93.25 84 HIS A C 1
ATOM 586 O O . HIS A 1 84 ? 12.585 -5.271 -12.652 1.00 93.25 84 HIS A O 1
ATOM 592 N N . LEU A 1 85 ? 12.519 -3.996 -10.800 1.00 91.62 85 LEU A N 1
ATOM 593 C CA . LEU A 1 85 ? 13.525 -3.036 -11.256 1.00 91.62 85 LEU A CA 1
ATOM 594 C C . LEU A 1 85 ? 14.941 -3.398 -10.788 1.00 91.62 85 LEU A C 1
ATOM 596 O O . LEU A 1 85 ? 15.905 -2.845 -11.311 1.00 91.62 85 LEU A O 1
ATOM 600 N N . GLY A 1 86 ? 15.082 -4.323 -9.833 1.00 90.25 86 GLY A N 1
ATOM 601 C CA . GLY A 1 86 ? 16.377 -4.687 -9.254 1.00 90.25 86 GLY A CA 1
ATOM 602 C C . GLY A 1 86 ? 17.008 -3.531 -8.477 1.00 90.25 86 GLY A C 1
ATOM 603 O O . GLY A 1 86 ? 18.224 -3.352 -8.522 1.00 90.25 86 GLY A O 1
ATOM 604 N N . VAL A 1 87 ? 16.176 -2.719 -7.821 1.00 87.50 87 VAL A N 1
ATOM 605 C CA . VAL A 1 87 ? 16.601 -1.536 -7.064 1.00 87.50 87 VAL A CA 1
ATOM 606 C C . VAL A 1 87 ? 16.203 -1.671 -5.604 1.00 87.50 87 VAL A C 1
ATOM 608 O O . VAL A 1 87 ? 15.094 -2.103 -5.293 1.00 87.50 87 VAL A O 1
ATOM 611 N N . ASP A 1 88 ? 17.077 -1.212 -4.716 1.00 83.19 88 ASP A N 1
ATOM 612 C CA . ASP A 1 88 ? 16.709 -0.961 -3.329 1.00 83.19 88 ASP A CA 1
ATOM 613 C C . ASP A 1 88 ? 16.077 0.424 -3.229 1.00 83.19 88 ASP A C 1
ATOM 615 O O . ASP A 1 88 ? 16.709 1.442 -3.515 1.00 83.19 88 ASP A O 1
ATOM 619 N N . LEU A 1 89 ? 14.806 0.460 -2.834 1.00 80.44 89 LEU A N 1
ATOM 620 C CA . LEU A 1 89 ? 14.081 1.712 -2.670 1.00 80.44 89 LEU A CA 1
ATOM 621 C C . LEU A 1 89 ? 14.427 2.345 -1.319 1.00 80.44 89 LEU A C 1
ATOM 623 O O . LEU A 1 89 ? 14.068 1.810 -0.263 1.00 80.44 89 LEU A O 1
ATOM 627 N N . ALA A 1 90 ? 15.067 3.510 -1.360 1.00 80.56 90 ALA A N 1
ATOM 628 C CA . ALA A 1 90 ? 15.234 4.375 -0.202 1.00 80.56 90 ALA A CA 1
ATOM 629 C C . ALA A 1 90 ? 13.878 4.878 0.310 1.00 80.56 90 ALA A C 1
ATOM 631 O O . ALA A 1 90 ? 12.863 4.871 -0.399 1.00 80.56 90 ALA A O 1
ATOM 632 N N . ASP A 1 91 ? 13.859 5.344 1.551 1.00 71.62 91 ASP A N 1
ATOM 633 C CA . ASP A 1 91 ? 12.624 5.705 2.233 1.00 71.62 91 ASP A CA 1
ATOM 634 C C . ASP A 1 91 ? 11.907 6.874 1.553 1.00 71.62 91 ASP A C 1
ATOM 636 O O . ASP A 1 91 ? 10.683 6.877 1.399 1.00 71.62 91 ASP A O 1
ATOM 640 N N . GLU A 1 92 ? 12.693 7.828 1.066 1.00 74.00 92 GLU A N 1
ATOM 641 C CA . GLU A 1 92 ? 12.248 8.989 0.307 1.00 74.00 92 GLU A CA 1
ATOM 642 C C . GLU A 1 92 ? 11.665 8.588 -1.055 1.00 74.00 92 GLU A C 1
ATOM 644 O O . GLU A 1 92 ? 10.671 9.163 -1.502 1.00 74.00 92 GLU A O 1
ATOM 649 N N . GLN A 1 93 ? 12.240 7.573 -1.707 1.00 80.94 93 GLN A N 1
ATOM 650 C CA . GLN A 1 93 ? 11.750 7.066 -2.991 1.00 80.94 93 GLN A CA 1
ATOM 651 C C . GLN A 1 93 ? 10.414 6.352 -2.824 1.00 80.94 93 GLN A C 1
ATOM 653 O O . GLN A 1 93 ? 9.485 6.616 -3.580 1.00 80.94 93 GLN A O 1
ATOM 658 N N . LYS A 1 94 ? 10.273 5.499 -1.805 1.00 81.06 94 LYS A N 1
ATOM 659 C CA . LYS A 1 94 ? 8.998 4.832 -1.508 1.00 81.06 94 LYS A CA 1
ATOM 660 C C . LYS A 1 94 ? 7.891 5.850 -1.185 1.00 81.06 94 LYS A C 1
ATOM 662 O O . LYS A 1 94 ? 6.763 5.688 -1.644 1.00 81.06 94 LYS A O 1
ATOM 667 N N . ALA A 1 95 ? 8.215 6.926 -0.458 1.00 76.69 95 ALA A N 1
ATOM 668 C CA . ALA A 1 95 ? 7.275 8.019 -0.193 1.00 76.69 95 ALA A CA 1
ATOM 669 C C . ALA A 1 95 ? 6.899 8.793 -1.472 1.00 76.69 95 ALA A C 1
ATOM 671 O O . ALA A 1 95 ? 5.730 9.109 -1.677 1.00 76.69 95 ALA A O 1
ATOM 672 N N . THR A 1 96 ? 7.873 9.036 -2.353 1.00 81.69 96 THR A N 1
ATOM 673 C CA . THR A 1 96 ? 7.658 9.693 -3.655 1.00 81.69 96 THR A CA 1
ATOM 674 C C . THR A 1 96 ? 6.760 8.854 -4.562 1.00 81.69 96 THR A C 1
ATOM 676 O O . THR A 1 96 ? 5.824 9.376 -5.158 1.00 81.69 96 THR A O 1
ATOM 679 N N . ILE A 1 97 ? 7.005 7.542 -4.633 1.00 79.56 97 ILE A N 1
ATOM 680 C CA . ILE A 1 97 ? 6.198 6.599 -5.415 1.00 79.56 97 ILE A CA 1
ATOM 681 C C . ILE A 1 97 ? 4.749 6.615 -4.938 1.00 79.56 97 ILE A C 1
ATOM 683 O O . ILE A 1 97 ? 3.836 6.677 -5.746 1.00 79.56 97 ILE A O 1
ATOM 687 N N . ALA A 1 98 ? 4.526 6.611 -3.628 1.00 72.75 98 ALA A N 1
ATOM 688 C CA . ALA A 1 98 ? 3.188 6.623 -3.053 1.00 72.75 98 ALA A CA 1
ATOM 689 C C . ALA A 1 98 ? 2.422 7.951 -3.252 1.00 72.75 98 ALA A C 1
ATOM 691 O O . ALA A 1 98 ? 1.331 8.094 -2.703 1.00 72.75 98 ALA A O 1
ATOM 692 N N . ASP A 1 99 ? 3.004 8.918 -3.975 1.00 72.50 99 ASP A N 1
ATOM 693 C CA . ASP A 1 99 ? 2.557 10.313 -4.071 1.00 72.50 99 ASP A CA 1
ATOM 694 C C . ASP A 1 99 ? 2.227 10.910 -2.694 1.00 72.50 99 ASP A C 1
ATOM 696 O O . ASP A 1 99 ? 1.349 11.755 -2.522 1.00 72.50 99 ASP A O 1
ATOM 700 N N . LEU A 1 100 ? 2.965 10.467 -1.669 1.00 68.38 100 LEU A N 1
ATOM 701 C CA . LEU A 1 100 ? 2.896 11.027 -0.330 1.00 68.38 100 LEU A CA 1
ATOM 702 C C . LEU A 1 100 ? 3.661 12.347 -0.358 1.00 68.38 100 LEU A C 1
ATOM 704 O O . LEU A 1 100 ? 4.765 12.456 0.182 1.00 68.38 100 LEU A O 1
ATOM 708 N N . ARG A 1 101 ? 3.097 13.363 -1.022 1.00 63.84 101 ARG A N 1
ATOM 709 C CA . ARG A 1 101 ? 3.605 14.735 -0.965 1.00 63.84 101 ARG A CA 1
ATOM 710 C C . ARG A 1 101 ? 3.429 15.234 0.459 1.00 63.84 101 ARG A C 1
ATOM 712 O O . ARG A 1 101 ? 2.401 15.794 0.822 1.00 63.84 101 ARG A O 1
ATOM 719 N N . ARG A 1 102 ? 4.448 15.001 1.280 1.00 66.94 102 ARG A N 1
ATOM 720 C CA . ARG A 1 102 ? 4.486 15.489 2.653 1.00 66.94 102 ARG A CA 1
ATOM 721 C C . ARG A 1 102 ? 4.612 17.003 2.620 1.00 66.94 102 ARG A C 1
ATOM 723 O O . ARG A 1 102 ? 5.603 17.529 2.113 1.00 66.94 102 ARG A O 1
ATOM 730 N N . ALA A 1 103 ? 3.622 17.694 3.172 1.00 72.56 103 ALA A N 1
ATOM 731 C CA . ALA A 1 103 ? 3.781 19.106 3.485 1.00 72.56 103 ALA A CA 1
ATOM 732 C C . ALA A 1 103 ? 4.881 19.281 4.548 1.00 72.56 103 ALA A C 1
ATOM 734 O O . ALA A 1 103 ? 5.138 18.379 5.355 1.00 72.56 103 ALA A O 1
ATOM 735 N N . GLU A 1 104 ? 5.540 20.440 4.559 1.00 74.25 104 GLU A N 1
ATOM 736 C CA . GLU A 1 104 ? 6.550 20.754 5.572 1.00 74.25 104 GLU A CA 1
ATOM 737 C C . GLU A 1 104 ? 5.927 20.655 6.978 1.00 74.25 104 GLU A C 1
ATOM 739 O O . GLU A 1 104 ? 4.887 21.249 7.255 1.00 74.25 104 GLU A O 1
ATOM 744 N N . GLY A 1 105 ? 6.522 19.835 7.850 1.00 74.50 105 GLY A N 1
ATOM 745 C CA . GLY A 1 105 ? 6.006 19.558 9.197 1.00 74.50 105 GLY A CA 1
ATOM 746 C C . GLY A 1 105 ? 4.939 18.456 9.302 1.00 74.50 105 GLY A C 1
ATOM 747 O O . GLY A 1 105 ? 4.615 18.054 10.418 1.00 74.50 105 GLY A O 1
ATOM 748 N N . GLN A 1 106 ? 4.427 17.909 8.192 1.00 72.88 106 GLN A N 1
ATOM 749 C CA . GLN A 1 106 ? 3.458 16.804 8.218 1.00 72.88 106 GLN A CA 1
ATOM 750 C C . GLN A 1 106 ? 4.140 15.490 8.617 1.00 72.88 106 GLN A C 1
ATOM 752 O O . GLN A 1 106 ? 5.183 15.123 8.055 1.00 72.88 106 GLN A O 1
ATOM 757 N N . THR A 1 107 ? 3.563 14.738 9.561 1.00 71.75 107 THR A N 1
ATOM 758 C CA . THR A 1 107 ? 4.098 13.413 9.907 1.00 71.75 107 THR A CA 1
ATOM 759 C C . THR A 1 107 ? 3.840 12.419 8.770 1.00 71.75 107 THR A C 1
ATOM 761 O O . THR A 1 107 ? 2.943 12.594 7.951 1.00 71.75 107 THR A O 1
ATOM 764 N N . PHE A 1 108 ? 4.638 11.354 8.684 1.00 67.50 108 PHE A N 1
ATOM 765 C CA . PHE A 1 108 ? 4.415 10.314 7.674 1.00 67.50 108 PHE A CA 1
ATOM 766 C C . PHE A 1 108 ? 3.049 9.633 7.845 1.00 67.50 108 PHE A C 1
ATOM 768 O O . PHE A 1 108 ? 2.384 9.332 6.862 1.00 67.50 108 PHE A O 1
ATOM 775 N N . VAL A 1 109 ? 2.606 9.448 9.093 1.00 66.06 109 VAL A N 1
ATOM 776 C CA . VAL A 1 109 ? 1.287 8.882 9.389 1.00 66.06 109 VAL A CA 1
ATOM 777 C C . VAL A 1 109 ? 0.175 9.797 8.879 1.00 66.06 109 VAL A C 1
ATOM 779 O O . VAL A 1 109 ? -0.746 9.312 8.231 1.00 66.06 109 VAL A O 1
ATOM 782 N N . ASP A 1 110 ? 0.291 11.112 9.076 1.00 68.44 110 ASP A N 1
ATOM 783 C CA . ASP A 1 110 ? -0.678 12.063 8.517 1.00 68.44 110 ASP A CA 1
ATOM 784 C C . ASP A 1 110 ? -0.699 12.006 6.987 1.00 68.44 110 ASP A C 1
ATOM 786 O O . ASP A 1 110 ? -1.766 12.062 6.385 1.00 68.44 110 ASP A O 1
ATOM 790 N N . ALA A 1 111 ? 0.467 11.850 6.354 1.00 70.38 111 ALA A N 1
ATOM 791 C CA . ALA A 1 111 ? 0.554 11.714 4.904 1.00 70.38 111 ALA A CA 1
ATOM 792 C C . ALA A 1 111 ? -0.156 10.448 4.402 1.00 70.38 111 ALA A C 1
ATOM 794 O O . ALA A 1 111 ? -0.867 10.508 3.402 1.00 70.38 111 ALA A O 1
ATOM 795 N N . LEU A 1 112 ? -0.022 9.326 5.119 1.00 70.06 112 LEU A N 1
ATOM 796 C CA . LEU A 1 112 ? -0.724 8.076 4.810 1.00 70.06 112 LEU A CA 1
ATOM 797 C C . LEU A 1 112 ? -2.240 8.196 4.942 1.00 70.06 112 LEU A C 1
ATOM 799 O O . LEU A 1 112 ? -2.956 7.585 4.154 1.00 70.06 112 LEU A O 1
ATOM 803 N N . TYR A 1 113 ? -2.728 8.970 5.915 1.00 70.44 113 TYR A N 1
ATOM 804 C CA . TYR A 1 113 ? -4.160 9.253 6.043 1.00 70.44 113 TYR A CA 1
ATOM 805 C C . TYR A 1 113 ? -4.691 10.102 4.894 1.00 70.44 113 TYR A C 1
ATOM 807 O O . TYR A 1 113 ? -5.838 9.936 4.491 1.00 70.44 113 TYR A O 1
ATOM 815 N N . THR A 1 114 ? -3.872 11.014 4.370 1.00 75.25 114 THR A N 1
ATOM 816 C CA . THR A 1 114 ? -4.244 11.861 3.230 1.00 75.25 114 THR A CA 1
ATOM 817 C C . THR A 1 114 ? -3.985 11.207 1.875 1.00 75.25 114 THR A C 1
ATOM 819 O O . THR A 1 114 ? -4.333 11.785 0.851 1.00 75.25 114 THR A O 1
ATOM 822 N N . ALA A 1 115 ? -3.360 10.029 1.853 1.00 77.06 115 ALA A N 1
ATOM 823 C CA . ALA A 1 115 ? -3.046 9.326 0.622 1.00 77.06 115 ALA A CA 1
ATOM 824 C C . ALA A 1 115 ? -4.330 8.852 -0.062 1.00 77.06 115 ALA A C 1
ATOM 826 O O . ALA A 1 115 ? -5.201 8.259 0.574 1.00 77.06 115 ALA A O 1
ATOM 827 N N . GLU A 1 116 ? -4.419 9.032 -1.378 1.00 85.25 116 GLU A N 1
ATOM 828 C CA . GLU A 1 116 ? -5.538 8.540 -2.190 1.00 85.25 116 GLU A CA 1
ATOM 829 C C . GLU A 1 116 ? -5.425 7.025 -2.455 1.00 85.25 116 GLU A C 1
ATOM 831 O O . GLU A 1 116 ? -5.459 6.559 -3.598 1.00 85.25 116 GLU A O 1
ATOM 836 N N . ILE A 1 117 ? -5.243 6.238 -1.393 1.00 91.50 117 ILE A N 1
ATOM 837 C CA . ILE A 1 117 ? -5.212 4.778 -1.452 1.00 91.50 117 ILE A CA 1
ATOM 838 C C . ILE A 1 117 ? -6.656 4.267 -1.334 1.00 91.50 117 ILE A C 1
ATOM 840 O O . ILE A 1 117 ? -7.322 4.571 -0.342 1.00 91.50 117 ILE A O 1
ATOM 844 N N . PRO A 1 118 ? -7.156 3.479 -2.306 1.00 93.25 118 PRO A N 1
ATOM 845 C CA . PRO A 1 118 ? -8.458 2.825 -2.205 1.00 93.25 118 PRO A CA 1
ATOM 846 C C . PRO A 1 118 ? -8.578 2.018 -0.913 1.00 93.25 118 PRO A C 1
ATOM 848 O O . PRO A 1 118 ? -7.780 1.108 -0.671 1.00 93.25 118 PRO A O 1
ATOM 851 N N . THR A 1 119 ? -9.559 2.362 -0.079 1.00 90.25 119 THR A N 1
ATOM 852 C CA . THR A 1 119 ? -9.775 1.714 1.216 1.00 90.25 119 THR A CA 1
ATOM 853 C C . THR A 1 119 ? -10.965 0.760 1.153 1.00 90.25 119 THR A C 1
ATOM 855 O O . THR A 1 119 ? -12.035 1.124 0.653 1.00 90.25 119 THR A O 1
ATOM 858 N N . PRO A 1 120 ? -10.829 -0.458 1.706 1.00 87.06 120 PRO A N 1
ATOM 859 C CA . PRO A 1 120 ? -11.963 -1.347 1.863 1.00 87.06 120 PRO A CA 1
ATOM 860 C C . PRO A 1 120 ? -12.977 -0.700 2.803 1.00 87.06 120 PRO A C 1
ATOM 862 O O . PRO A 1 120 ? -12.639 0.007 3.755 1.00 87.06 120 PRO A O 1
ATOM 865 N N . SER A 1 121 ? -14.249 -0.958 2.542 1.00 84.88 121 SER A N 1
ATOM 866 C CA . SER A 1 121 ? -15.341 -0.427 3.347 1.00 84.88 121 SER A CA 1
ATOM 867 C C . SER A 1 121 ? -16.406 -1.490 3.549 1.00 84.88 121 SER A C 1
ATOM 869 O O . SER A 1 121 ? -16.377 -2.551 2.935 1.00 84.88 121 SER A O 1
ATOM 871 N N . ALA A 1 122 ? -17.402 -1.196 4.384 1.00 78.31 122 ALA A N 1
ATOM 872 C CA . ALA A 1 122 ? -18.538 -2.097 4.548 1.00 78.31 122 ALA A CA 1
ATOM 873 C C . ALA A 1 122 ? -19.319 -2.334 3.235 1.00 78.31 122 ALA A C 1
ATOM 875 O O . ALA A 1 122 ? -20.063 -3.309 3.151 1.00 78.31 122 ALA A O 1
ATOM 876 N N . VAL A 1 123 ? -19.165 -1.451 2.240 1.00 79.94 123 VAL A N 1
ATOM 877 C CA . VAL A 1 123 ? -19.809 -1.539 0.919 1.00 79.94 123 VAL A CA 1
ATOM 878 C C . VAL A 1 123 ? -18.864 -2.144 -0.124 1.00 79.94 123 VAL A C 1
ATOM 880 O O . VAL A 1 123 ? -19.307 -2.872 -1.012 1.00 79.94 123 VAL A O 1
ATOM 883 N N . VAL A 1 124 ? -17.563 -1.868 -0.008 1.00 81.19 124 VAL A N 1
ATOM 884 C CA . VAL A 1 124 ? -16.518 -2.316 -0.936 1.00 81.19 124 VAL A CA 1
ATOM 885 C C . VAL A 1 124 ? -15.701 -3.420 -0.271 1.00 81.19 124 VAL A C 1
ATOM 887 O O . VAL A 1 124 ? -14.769 -3.160 0.488 1.00 81.19 124 VAL A O 1
ATOM 890 N N . GLY A 1 125 ? -16.070 -4.669 -0.563 1.00 83.38 125 GLY A N 1
ATOM 891 C CA . GLY A 1 125 ? -15.352 -5.846 -0.071 1.00 83.38 125 GLY A CA 1
ATOM 892 C C . GLY A 1 125 ? -13.974 -6.031 -0.719 1.00 83.38 125 GLY A C 1
ATOM 893 O O . GLY A 1 125 ? -13.629 -5.371 -1.700 1.00 83.38 125 GLY A O 1
ATOM 894 N N . PHE A 1 126 ? -13.205 -6.992 -0.203 1.00 87.56 126 PHE A N 1
ATOM 895 C CA . PHE A 1 126 ? -11.803 -7.223 -0.579 1.00 87.56 126 PHE A CA 1
ATOM 896 C C . PHE A 1 126 ? -11.530 -7.333 -2.097 1.00 87.56 126 PHE A C 1
ATOM 898 O O . PHE A 1 126 ? -10.619 -6.678 -2.600 1.00 87.56 126 PHE A O 1
ATOM 905 N N . GLU A 1 127 ? -12.309 -8.112 -2.856 1.00 87.31 127 GLU A N 1
ATOM 906 C CA . GLU A 1 127 ? -12.069 -8.285 -4.305 1.00 87.31 127 GLU A CA 1
ATOM 907 C C . GLU A 1 127 ? -12.370 -7.012 -5.113 1.00 87.31 127 GLU A C 1
ATOM 909 O O . GLU A 1 127 ? -11.637 -6.676 -6.042 1.00 87.31 127 GLU A O 1
ATOM 914 N N . ALA A 1 128 ? -13.417 -6.266 -4.739 1.00 88.75 128 ALA A N 1
ATOM 915 C CA . ALA A 1 128 ? -13.723 -4.984 -5.372 1.00 88.75 128 ALA A CA 1
ATOM 916 C C . ALA A 1 128 ? -12.621 -3.958 -5.070 1.00 88.75 128 ALA A C 1
ATOM 918 O O . ALA A 1 128 ? -12.121 -3.310 -5.986 1.00 88.75 128 ALA A O 1
ATOM 919 N N . ASN A 1 129 ? -12.163 -3.908 -3.815 1.00 92.06 129 ASN A N 1
ATOM 920 C CA . ASN A 1 129 ? -11.035 -3.069 -3.421 1.00 92.06 129 ASN A CA 1
ATOM 921 C C . ASN A 1 129 ? -9.743 -3.458 -4.161 1.00 92.06 129 ASN A C 1
ATOM 923 O O . ASN A 1 129 ? -8.971 -2.596 -4.558 1.00 92.06 12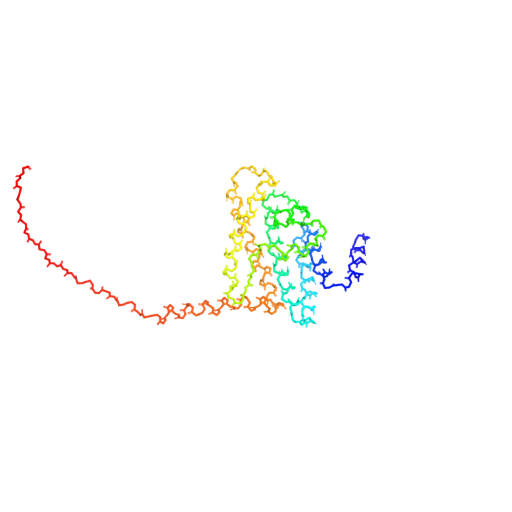9 ASN A O 1
ATOM 927 N N . THR A 1 130 ? -9.512 -4.752 -4.399 1.00 92.31 130 THR A N 1
ATOM 928 C CA . THR A 1 130 ? -8.341 -5.230 -5.154 1.00 92.31 130 THR A CA 1
ATOM 929 C C . THR A 1 130 ? -8.361 -4.730 -6.602 1.00 92.31 130 THR A C 1
ATOM 931 O O . THR A 1 130 ? -7.319 -4.345 -7.127 1.00 92.31 130 THR A O 1
ATOM 934 N N . ALA A 1 131 ? -9.535 -4.666 -7.240 1.00 92.44 131 ALA A N 1
ATOM 935 C CA . ALA A 1 131 ? -9.673 -4.081 -8.575 1.00 92.44 131 ALA A CA 1
ATOM 936 C C . ALA A 1 131 ? -9.418 -2.560 -8.581 1.00 92.44 131 ALA A C 1
ATOM 938 O O . ALA A 1 131 ? -8.781 -2.043 -9.499 1.00 92.44 131 ALA A O 1
ATOM 939 N N . GLU A 1 132 ? -9.863 -1.840 -7.547 1.00 94.81 132 GLU A N 1
ATOM 940 C CA . GLU A 1 132 ? -9.534 -0.418 -7.384 1.00 94.81 132 GLU A CA 1
ATOM 941 C C . GLU A 1 132 ? -8.031 -0.203 -7.156 1.00 94.81 132 GLU A C 1
ATOM 943 O O . GLU A 1 132 ? -7.446 0.726 -7.720 1.00 94.81 132 GLU A O 1
ATOM 948 N N . LEU A 1 133 ? -7.391 -1.098 -6.397 1.00 95.62 133 LEU A N 1
ATOM 949 C CA . LEU A 1 133 ? -5.951 -1.090 -6.161 1.00 95.62 133 LEU A CA 1
ATOM 950 C C . LEU A 1 133 ? -5.132 -1.390 -7.425 1.00 95.62 133 LEU A C 1
ATOM 952 O O . LEU A 1 133 ? -4.087 -0.770 -7.596 1.00 95.62 133 LEU A O 1
ATOM 956 N N . ASP A 1 134 ? -5.590 -2.254 -8.338 1.00 95.19 134 ASP A N 1
ATOM 957 C CA . ASP A 1 134 ? -4.967 -2.419 -9.669 1.00 95.19 134 ASP A CA 1
ATOM 958 C C . ASP A 1 134 ? -4.980 -1.086 -10.439 1.00 95.19 134 ASP A C 1
ATOM 960 O O . ASP A 1 134 ? -3.949 -0.637 -10.946 1.00 95.19 134 ASP A O 1
ATOM 964 N N . GLY A 1 135 ? -6.126 -0.398 -10.456 1.00 94.25 135 GLY A N 1
ATOM 965 C CA . GLY A 1 135 ? -6.256 0.915 -11.088 1.00 94.25 135 GLY A CA 1
ATOM 966 C C . GLY A 1 135 ? -5.373 1.985 -10.438 1.00 94.25 135 GLY A C 1
ATOM 967 O O . GLY A 1 135 ? -4.779 2.805 -11.141 1.00 94.25 135 GLY A O 1
ATOM 968 N N . TRP A 1 136 ? -5.265 1.974 -9.109 1.00 94.69 136 TRP A N 1
ATOM 969 C CA . TRP A 1 136 ? -4.352 2.835 -8.354 1.00 94.69 136 TRP A CA 1
ATOM 970 C C . TRP A 1 136 ? -2.884 2.542 -8.693 1.00 94.69 136 TRP A C 1
ATOM 972 O O . TRP A 1 136 ? -2.155 3.459 -9.070 1.00 94.69 136 TRP A O 1
ATOM 982 N N . ALA A 1 137 ? -2.473 1.272 -8.687 1.00 94.69 137 ALA A N 1
ATOM 983 C CA . ALA A 1 137 ? -1.109 0.846 -8.991 1.00 94.69 137 ALA A CA 1
ATOM 984 C C . ALA A 1 137 ? -0.683 1.222 -10.420 1.00 94.69 137 ALA A C 1
ATOM 986 O O . ALA A 1 137 ? 0.468 1.597 -10.648 1.00 94.69 137 ALA A O 1
ATOM 987 N N . ARG A 1 138 ? -1.614 1.197 -11.386 1.00 94.19 138 ARG A N 1
ATOM 988 C CA . ARG A 1 138 ? -1.372 1.696 -12.753 1.00 94.19 138 ARG A CA 1
ATOM 989 C C . ARG A 1 138 ? -1.059 3.188 -12.789 1.00 94.19 138 ARG A C 1
ATOM 991 O O . ARG A 1 138 ? -0.167 3.578 -13.537 1.00 94.19 138 ARG A O 1
ATOM 998 N N . ARG A 1 139 ? -1.786 4.006 -12.018 1.00 91.38 139 ARG A N 1
ATOM 999 C CA . ARG A 1 139 ? -1.547 5.458 -11.941 1.00 91.38 139 ARG A CA 1
ATOM 1000 C C . ARG A 1 139 ? -0.199 5.746 -11.295 1.00 91.38 139 ARG A C 1
ATOM 1002 O O . ARG A 1 139 ? 0.600 6.472 -11.871 1.00 91.38 139 ARG A O 1
ATOM 1009 N N . VAL A 1 140 ? 0.075 5.102 -10.163 1.00 90.69 140 VAL A N 1
ATOM 1010 C CA . VAL A 1 140 ? 1.353 5.223 -9.449 1.00 90.69 140 VAL A CA 1
ATOM 1011 C C . VAL A 1 140 ? 2.537 4.743 -10.297 1.00 90.69 140 VAL A C 1
ATOM 1013 O O . VAL A 1 140 ? 3.621 5.319 -10.235 1.00 90.69 140 VAL A O 1
ATOM 1016 N N . GLY A 1 141 ? 2.333 3.738 -11.152 1.00 90.06 141 GLY A N 1
ATOM 1017 C CA . GLY A 1 141 ? 3.367 3.256 -12.067 1.00 90.06 141 GLY A CA 1
ATOM 1018 C C . GLY A 1 141 ? 3.915 4.345 -12.996 1.00 90.06 141 GLY A C 1
ATOM 1019 O O . GLY A 1 141 ? 5.092 4.304 -13.337 1.00 90.06 141 GLY A O 1
ATOM 1020 N N . VAL A 1 142 ? 3.115 5.352 -13.365 1.00 88.44 142 VAL A N 1
ATOM 1021 C CA . VAL A 1 142 ? 3.611 6.495 -14.156 1.00 88.44 142 VAL A CA 1
ATOM 1022 C C . VAL A 1 142 ? 4.704 7.244 -13.388 1.00 88.44 142 VAL A C 1
ATOM 1024 O O . VAL A 1 142 ? 5.770 7.499 -13.937 1.00 88.44 142 VAL A O 1
ATOM 1027 N N . THR A 1 143 ? 4.500 7.484 -12.093 1.00 86.81 143 THR A N 1
ATOM 1028 C CA . THR A 1 143 ? 5.504 8.108 -11.221 1.00 86.81 143 THR A CA 1
ATOM 1029 C C . THR A 1 143 ? 6.760 7.248 -11.088 1.00 86.81 143 THR A C 1
ATOM 1031 O O . THR A 1 143 ? 7.870 7.769 -11.123 1.00 86.81 143 THR A O 1
ATOM 1034 N N . VAL A 1 144 ? 6.620 5.923 -10.962 1.00 86.62 144 VAL A N 1
ATOM 1035 C CA . VAL A 1 144 ? 7.774 5.003 -10.906 1.00 86.62 144 VAL A CA 1
ATOM 1036 C C . VAL A 1 144 ? 8.605 5.097 -12.186 1.00 86.62 144 VAL A C 1
ATOM 1038 O O . VAL A 1 144 ? 9.831 5.166 -12.117 1.00 86.62 144 VAL A O 1
ATOM 1041 N N . PHE A 1 145 ? 7.950 5.121 -13.347 1.00 87.50 145 PHE A N 1
ATOM 1042 C CA . PHE A 1 145 ? 8.628 5.272 -14.631 1.00 87.50 145 PHE A CA 1
ATOM 1043 C C . PHE A 1 145 ? 9.463 6.558 -14.682 1.00 87.50 145 PHE A C 1
ATOM 1045 O O . PHE A 1 145 ? 10.643 6.496 -15.029 1.00 87.50 145 PHE A O 1
ATOM 1052 N N . ASP A 1 146 ? 8.877 7.681 -14.258 1.00 85.25 146 ASP A N 1
ATOM 1053 C CA . ASP A 1 146 ? 9.543 8.987 -14.244 1.00 85.25 146 ASP A CA 1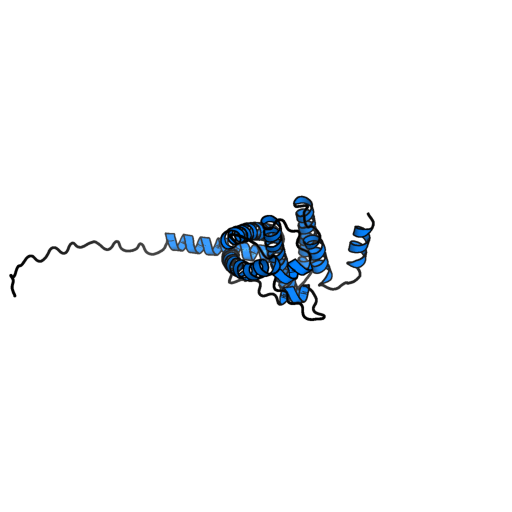
ATOM 1054 C C . ASP A 1 146 ? 10.720 9.035 -13.254 1.00 85.25 146 ASP A C 1
ATOM 1056 O O . ASP A 1 146 ? 11.769 9.600 -13.559 1.00 85.25 146 ASP A O 1
ATOM 1060 N N . VAL A 1 147 ? 10.576 8.426 -12.070 1.00 84.75 147 VAL A N 1
ATOM 1061 C CA . VAL A 1 147 ? 11.609 8.441 -11.016 1.00 84.75 147 VAL A CA 1
ATOM 1062 C C . VAL A 1 147 ? 12.826 7.589 -11.382 1.00 84.75 147 VAL A C 1
ATOM 1064 O O . VAL A 1 147 ? 13.951 7.964 -11.050 1.00 84.75 147 VAL A O 1
ATOM 1067 N N . PHE A 1 148 ? 12.624 6.441 -12.031 1.00 85.62 148 PHE A N 1
ATOM 1068 C CA . PHE A 1 148 ? 13.692 5.462 -12.271 1.00 85.62 148 PHE A CA 1
ATOM 1069 C C . PHE A 1 148 ? 14.267 5.480 -13.694 1.00 85.62 148 PHE A C 1
ATOM 1071 O O . PHE A 1 148 ? 15.158 4.679 -13.973 1.00 85.62 148 PHE A O 1
ATOM 1078 N N . ASP A 1 149 ? 13.794 6.369 -14.579 1.00 86.12 149 ASP A N 1
ATOM 1079 C CA . ASP A 1 149 ? 14.204 6.449 -15.997 1.00 86.12 149 ASP A CA 1
ATOM 1080 C C . ASP A 1 149 ? 14.247 5.056 -16.659 1.00 86.12 149 ASP A C 1
ATOM 1082 O O . ASP A 1 149 ? 15.241 4.633 -17.262 1.00 86.12 149 ASP A O 1
ATOM 1086 N N . VAL A 1 150 ? 13.177 4.275 -16.463 1.00 84.94 150 VAL A N 1
ATOM 1087 C CA . VAL A 1 150 ? 13.150 2.864 -16.870 1.00 84.94 150 VAL A CA 1
ATOM 1088 C C . VAL A 1 150 ? 13.221 2.765 -18.394 1.00 84.94 150 VAL A C 1
ATOM 1090 O O . VAL A 1 150 ? 12.295 3.141 -19.110 1.00 84.94 150 VAL A O 1
ATOM 1093 N N . ARG A 1 151 ? 14.309 2.192 -18.917 1.00 87.12 151 ARG A N 1
ATOM 1094 C CA . ARG A 1 151 ? 14.477 1.959 -20.358 1.00 87.12 151 ARG A CA 1
ATOM 1095 C C . ARG A 1 151 ? 13.853 0.628 -20.778 1.00 87.12 151 ARG A C 1
ATOM 1097 O O . ARG A 1 151 ? 14.114 -0.398 -20.158 1.00 87.12 151 ARG A O 1
ATOM 1104 N N . GLY A 1 152 ? 13.103 0.624 -21.883 1.00 87.88 152 GLY A N 1
ATOM 1105 C CA . GLY A 1 152 ? 12.574 -0.594 -22.511 1.00 87.88 152 GLY A CA 1
ATOM 1106 C C . GLY A 1 152 ? 11.046 -0.684 -22.524 1.00 87.88 152 GLY A C 1
ATOM 1107 O O . GLY A 1 152 ? 10.355 0.330 -22.589 1.00 87.88 152 GLY A O 1
ATOM 1108 N N . ASP A 1 153 ? 10.519 -1.913 -22.508 1.00 93.00 153 ASP A N 1
ATOM 1109 C CA . ASP A 1 153 ? 9.077 -2.207 -22.561 1.00 93.00 153 ASP A CA 1
ATOM 1110 C C . ASP A 1 153 ? 8.405 -2.001 -21.191 1.00 93.00 153 ASP A C 1
ATOM 1112 O O . ASP A 1 153 ? 8.031 -2.948 -20.490 1.00 93.00 153 ASP A O 1
ATOM 1116 N N . TRP A 1 154 ? 8.270 -0.729 -20.802 1.00 93.00 154 TRP A N 1
ATOM 1117 C CA . TRP A 1 154 ? 7.601 -0.334 -19.563 1.00 93.00 154 TRP A CA 1
ATOM 1118 C C . TRP A 1 154 ? 6.190 -0.934 -19.406 1.00 93.00 154 TRP A C 1
ATOM 1120 O O . TRP A 1 154 ? 5.897 -1.444 -18.325 1.00 93.00 154 TRP A O 1
ATOM 1130 N N . PRO A 1 155 ? 5.312 -0.962 -20.431 1.00 94.25 155 PRO A N 1
ATOM 1131 C CA . PRO A 1 155 ? 3.995 -1.591 -20.308 1.00 94.25 155 PRO A CA 1
ATOM 1132 C C . PRO A 1 155 ? 4.026 -3.052 -19.841 1.00 94.25 155 PRO A C 1
ATOM 1134 O O . PRO A 1 155 ? 3.156 -3.465 -19.067 1.00 94.25 155 PRO A O 1
ATOM 1137 N N . SER A 1 156 ? 5.005 -3.838 -20.295 1.00 94.38 156 SER A N 1
ATOM 1138 C CA . SER A 1 156 ? 5.179 -5.227 -19.859 1.00 94.38 156 SER A CA 1
ATOM 1139 C C . SER A 1 156 ? 5.713 -5.312 -18.428 1.00 94.38 156 SER A C 1
ATOM 1141 O O . SER A 1 156 ? 5.114 -5.988 -17.588 1.00 94.38 156 SER A O 1
ATOM 1143 N N . VAL A 1 157 ? 6.769 -4.555 -18.108 1.00 94.38 157 VAL A N 1
ATOM 1144 C CA . VAL A 1 157 ? 7.349 -4.509 -16.753 1.00 94.38 157 VAL A CA 1
ATOM 1145 C C . VAL A 1 157 ? 6.311 -4.059 -15.722 1.00 94.38 157 VAL A C 1
ATOM 1147 O O . VAL A 1 157 ? 6.117 -4.729 -14.709 1.00 94.38 157 VAL A O 1
ATOM 1150 N N . ASN A 1 158 ? 5.573 -2.985 -16.006 1.00 94.75 158 ASN A N 1
ATOM 1151 C CA . ASN A 1 158 ? 4.533 -2.461 -15.125 1.00 94.75 158 ASN A CA 1
ATOM 1152 C C . ASN A 1 158 ? 3.415 -3.485 -14.888 1.00 94.75 158 ASN A C 1
ATOM 1154 O O . ASN A 1 158 ? 2.929 -3.632 -13.772 1.00 94.75 158 ASN A O 1
ATOM 1158 N N . ARG A 1 159 ? 3.026 -4.256 -15.913 1.00 95.88 159 ARG A N 1
ATOM 1159 C CA . ARG A 1 159 ? 2.048 -5.344 -15.749 1.00 95.88 159 ARG A CA 1
ATOM 1160 C C . ARG A 1 159 ? 2.548 -6.406 -14.768 1.00 95.88 159 ARG A C 1
ATOM 1162 O O . ARG A 1 159 ? 1.763 -6.879 -13.952 1.00 95.88 159 ARG A O 1
ATOM 1169 N N . HIS A 1 160 ? 3.824 -6.777 -14.844 1.00 96.19 160 HIS A N 1
ATOM 1170 C CA . HIS A 1 160 ? 4.417 -7.730 -13.908 1.00 96.19 160 HIS A CA 1
ATOM 1171 C C . HIS A 1 160 ? 4.481 -7.174 -12.481 1.00 96.19 160 HIS A C 1
ATOM 1173 O O . HIS A 1 160 ? 4.062 -7.874 -11.562 1.00 96.19 160 HIS A O 1
ATOM 1179 N N . ILE A 1 161 ? 4.876 -5.906 -12.317 1.00 95.56 161 ILE A N 1
ATOM 1180 C CA . ILE A 1 161 ? 4.847 -5.203 -11.024 1.00 95.56 161 ILE A CA 1
ATOM 1181 C C . ILE A 1 161 ? 3.440 -5.225 -10.424 1.00 95.56 161 ILE A C 1
ATOM 1183 O O . ILE A 1 161 ? 3.282 -5.582 -9.262 1.00 95.56 161 ILE A O 1
ATOM 1187 N N . ILE A 1 162 ? 2.413 -4.874 -11.203 1.00 96.50 162 ILE A N 1
ATOM 1188 C CA . ILE A 1 162 ? 1.027 -4.823 -10.718 1.00 96.50 162 ILE A CA 1
ATOM 1189 C C . ILE A 1 162 ? 0.536 -6.215 -10.301 1.00 96.50 162 ILE A C 1
ATOM 1191 O O . ILE A 1 162 ? -0.082 -6.348 -9.248 1.00 96.50 162 ILE A O 1
ATOM 1195 N N . ASN A 1 163 ? 0.843 -7.256 -11.080 1.00 95.81 163 ASN A N 1
ATOM 1196 C CA . ASN A 1 163 ? 0.468 -8.625 -10.727 1.00 95.81 163 ASN A CA 1
ATOM 1197 C C . ASN A 1 163 ? 1.132 -9.073 -9.410 1.00 95.81 163 ASN A C 1
ATOM 1199 O O . ASN A 1 163 ? 0.434 -9.546 -8.515 1.00 95.81 163 ASN A O 1
ATOM 1203 N N . ASP A 1 164 ? 2.450 -8.875 -9.264 1.00 96.06 164 ASP A N 1
ATOM 1204 C CA . ASP A 1 164 ? 3.180 -9.228 -8.033 1.00 96.06 164 ASP A CA 1
ATOM 1205 C C . ASP A 1 164 ? 2.688 -8.403 -6.829 1.00 96.06 164 ASP A C 1
ATOM 1207 O O . ASP A 1 164 ? 2.492 -8.931 -5.733 1.00 96.06 164 ASP A O 1
ATOM 1211 N N . PHE A 1 165 ? 2.392 -7.116 -7.035 1.00 95.56 165 PHE A N 1
ATOM 1212 C CA . PHE A 1 165 ? 1.761 -6.255 -6.033 1.00 95.56 165 PHE A CA 1
ATOM 1213 C C . PHE A 1 165 ? 0.423 -6.827 -5.546 1.00 95.56 165 PHE A C 1
ATOM 1215 O O . PHE A 1 165 ? 0.229 -6.964 -4.336 1.00 95.56 165 PHE A O 1
ATOM 1222 N N . CYS A 1 166 ? -0.493 -7.172 -6.457 1.00 95.50 166 CYS A N 1
ATOM 1223 C CA . CYS A 1 166 ? -1.806 -7.703 -6.095 1.00 95.50 166 CYS A CA 1
ATOM 1224 C C . CYS A 1 166 ? -1.694 -9.020 -5.310 1.00 95.50 166 CYS A C 1
ATOM 1226 O O . CYS A 1 166 ? -2.420 -9.212 -4.330 1.00 95.50 166 CYS A O 1
ATOM 1228 N N . ASP A 1 167 ? -0.765 -9.902 -5.688 1.00 93.31 167 ASP A N 1
ATOM 1229 C CA . ASP A 1 167 ? -0.533 -11.176 -4.999 1.00 93.31 167 ASP A CA 1
ATOM 1230 C C . ASP A 1 167 ? 0.034 -10.979 -3.582 1.00 93.31 167 ASP A C 1
ATOM 1232 O O . ASP A 1 167 ? -0.424 -11.614 -2.619 1.00 93.31 167 ASP A O 1
ATOM 1236 N N . ARG A 1 168 ? 0.984 -10.050 -3.415 1.00 92.81 168 ARG A N 1
ATOM 1237 C CA . ARG A 1 168 ? 1.541 -9.681 -2.102 1.00 92.81 168 ARG A CA 1
ATOM 1238 C C . ARG A 1 168 ? 0.506 -9.018 -1.208 1.00 92.81 168 ARG A C 1
ATOM 1240 O O . ARG A 1 168 ? 0.345 -9.428 -0.060 1.00 92.81 168 ARG A O 1
ATOM 1247 N N . TYR A 1 169 ? -0.232 -8.044 -1.739 1.00 94.19 169 TYR A N 1
ATOM 1248 C CA . TYR A 1 169 ? -1.309 -7.371 -1.018 1.00 94.19 169 TYR A CA 1
ATOM 1249 C C . TYR A 1 169 ? -2.349 -8.381 -0.524 1.00 94.19 169 TYR A C 1
ATOM 1251 O O . TYR A 1 169 ? -2.673 -8.385 0.663 1.00 94.19 169 TYR A O 1
ATOM 1259 N N . ARG A 1 170 ? -2.812 -9.289 -1.397 1.00 93.25 170 ARG A N 1
ATOM 1260 C CA . ARG A 1 170 ? -3.748 -10.359 -1.022 1.00 93.25 170 ARG A CA 1
ATOM 1261 C C . ARG A 1 170 ? -3.196 -11.209 0.118 1.00 93.25 170 ARG A C 1
ATOM 1263 O O . ARG A 1 170 ? -3.911 -11.470 1.082 1.00 93.25 170 ARG A O 1
ATOM 1270 N N . SER A 1 171 ? -1.931 -11.610 0.030 1.00 88.44 171 SER A N 1
ATOM 1271 C CA . SER A 1 171 ? -1.283 -12.422 1.063 1.00 88.44 171 SER A CA 1
ATOM 1272 C C . SER A 1 171 ? -1.236 -11.700 2.417 1.00 88.44 171 SER A C 1
ATOM 1274 O O . SER A 1 171 ? -1.665 -12.263 3.424 1.00 88.44 171 SER A O 1
ATOM 1276 N N . HIS A 1 172 ? -0.793 -10.438 2.448 1.00 87.62 172 HIS A N 1
ATOM 1277 C CA . HIS A 1 172 ? -0.737 -9.632 3.675 1.00 87.62 172 HIS A CA 1
ATOM 1278 C C . HIS A 1 172 ? -2.123 -9.347 4.258 1.00 87.62 172 HIS A C 1
ATOM 1280 O O . HIS A 1 172 ? -2.317 -9.417 5.471 1.00 87.62 172 HIS A O 1
ATOM 1286 N N . PHE A 1 173 ? -3.102 -9.056 3.399 1.00 90.06 173 PHE A N 1
ATOM 1287 C CA . PHE A 1 173 ? -4.475 -8.793 3.812 1.00 90.06 173 PHE A CA 1
ATOM 1288 C C . PHE A 1 173 ? -5.106 -10.014 4.484 1.00 90.06 173 PHE A C 1
ATOM 1290 O O . PHE A 1 173 ? -5.717 -9.889 5.543 1.00 90.06 173 PHE A O 1
ATOM 1297 N N . LEU A 1 174 ? -4.944 -11.202 3.892 1.00 89.69 174 LEU A N 1
ATOM 1298 C CA . LEU A 1 174 ? -5.485 -12.440 4.452 1.00 89.69 174 LEU A CA 1
ATOM 1299 C C . LEU A 1 174 ? -4.791 -12.830 5.759 1.00 89.69 174 LEU A C 1
ATOM 1301 O O . LEU A 1 174 ? -5.458 -13.302 6.675 1.00 89.69 174 LEU A O 1
ATOM 1305 N N . GLU A 1 175 ? -3.484 -12.589 5.887 1.00 83.00 175 GLU A N 1
ATOM 1306 C CA . GLU A 1 175 ? -2.776 -12.771 7.158 1.00 83.00 175 GLU A CA 1
ATOM 1307 C C . GLU A 1 175 ? -3.350 -11.851 8.245 1.00 83.00 175 GLU A C 1
ATOM 1309 O O . GLU A 1 175 ? -3.678 -12.315 9.339 1.00 83.00 175 GLU A O 1
ATOM 1314 N N . LEU A 1 176 ? -3.572 -10.574 7.930 1.00 84.50 176 LEU A N 1
ATOM 1315 C CA . LEU A 1 176 ? -4.230 -9.623 8.826 1.00 84.50 176 LEU A CA 1
ATOM 1316 C C . LEU A 1 176 ? -5.660 -10.027 9.185 1.00 84.50 176 LEU A C 1
ATOM 1318 O O . LEU A 1 176 ? -6.051 -9.894 10.342 1.00 84.50 176 LEU A O 1
ATOM 1322 N N . ALA A 1 177 ? -6.420 -10.577 8.240 1.00 89.25 177 ALA A N 1
ATOM 1323 C CA . ALA A 1 177 ? -7.775 -11.068 8.480 1.00 89.25 177 ALA A CA 1
ATOM 1324 C C . ALA A 1 177 ? -7.833 -12.210 9.510 1.00 89.25 177 ALA A C 1
ATOM 1326 O O . ALA A 1 177 ? -8.872 -12.419 10.134 1.00 89.25 177 ALA A O 1
ATOM 1327 N N . THR A 1 178 ? -6.727 -12.926 9.749 1.00 86.38 178 THR A N 1
ATOM 1328 C CA . THR A 1 178 ? -6.667 -13.933 10.825 1.00 86.38 178 THR A CA 1
ATOM 1329 C C . THR A 1 178 ? -6.533 -13.325 12.223 1.00 86.38 178 THR A C 1
ATOM 1331 O O . THR A 1 178 ? -6.845 -13.997 13.205 1.00 86.38 178 THR A O 1
ATOM 1334 N N . LYS A 1 179 ? -6.092 -12.065 12.321 1.00 84.62 179 LYS A N 1
ATOM 1335 C CA . LYS A 1 179 ? -5.728 -11.397 13.583 1.00 84.62 179 LYS A CA 1
ATOM 1336 C C . LYS A 1 179 ? -6.627 -10.207 13.920 1.00 84.62 179 LYS A C 1
ATOM 1338 O O . LYS A 1 179 ? -6.874 -9.931 15.089 1.00 84.62 179 LYS A O 1
ATOM 1343 N N . VAL A 1 180 ? -7.118 -9.498 12.903 1.00 85.50 180 VAL A N 1
ATOM 1344 C CA . VAL A 1 180 ? -7.863 -8.242 13.039 1.00 85.50 180 VAL A CA 1
ATOM 1345 C C . VAL A 1 180 ? -9.298 -8.430 12.522 1.00 85.50 180 VAL A C 1
ATOM 1347 O O . VAL A 1 180 ? -9.486 -8.678 11.327 1.00 85.50 180 VAL A O 1
ATOM 1350 N N . PRO A 1 181 ? -10.326 -8.300 13.387 1.00 87.06 181 PRO A N 1
ATOM 1351 C CA . PRO A 1 181 ? -11.723 -8.530 13.016 1.00 87.06 181 PRO A CA 1
ATOM 1352 C C . PRO A 1 181 ? -12.215 -7.705 11.823 1.00 87.06 181 PRO A C 1
ATOM 1354 O O . PRO A 1 181 ? -12.989 -8.210 11.021 1.00 87.06 181 PRO A O 1
ATOM 1357 N N . GLU A 1 182 ? -11.768 -6.461 11.670 1.00 88.62 182 GLU A N 1
ATOM 1358 C CA . GLU A 1 182 ? -12.154 -5.588 10.557 1.00 88.62 182 GLU A CA 1
ATOM 1359 C C . GLU A 1 182 ? -11.705 -6.160 9.211 1.00 88.62 182 GLU A C 1
ATOM 1361 O O . GLU A 1 182 ? -12.510 -6.267 8.288 1.00 88.62 182 GLU A O 1
ATOM 1366 N N . PHE A 1 183 ? -10.453 -6.620 9.127 1.00 89.62 183 PHE A N 1
ATOM 1367 C CA . PHE A 1 183 ? -9.932 -7.292 7.936 1.00 89.62 183 PHE A CA 1
ATOM 1368 C C . PHE A 1 183 ? -10.683 -8.593 7.658 1.00 89.62 183 PHE A C 1
ATOM 1370 O O . PHE A 1 183 ? -10.977 -8.890 6.501 1.00 89.62 183 PHE A O 1
ATOM 1377 N N . LYS A 1 184 ? -11.063 -9.328 8.712 1.00 89.12 184 LYS A N 1
ATOM 1378 C CA . LYS A 1 184 ? -11.909 -10.519 8.589 1.00 89.12 184 LYS A CA 1
ATOM 1379 C C . LYS A 1 184 ? -13.291 -10.191 8.027 1.00 89.12 184 LYS A C 1
ATOM 1381 O O . LYS A 1 184 ? -13.782 -10.881 7.142 1.00 89.12 184 LYS A O 1
ATOM 1386 N N . ILE A 1 185 ? -13.930 -9.134 8.522 1.00 87.69 185 ILE A N 1
ATOM 1387 C CA . ILE A 1 185 ? -15.238 -8.690 8.031 1.00 87.69 185 ILE A CA 1
ATOM 1388 C C . ILE A 1 185 ? -15.129 -8.325 6.548 1.00 87.69 185 ILE A C 1
ATOM 1390 O O . ILE A 1 185 ? -15.925 -8.800 5.739 1.00 87.69 185 ILE A O 1
ATOM 1394 N N . TRP A 1 186 ? -14.111 -7.553 6.171 1.00 88.81 186 TRP A N 1
ATOM 1395 C CA . TRP A 1 186 ? -13.872 -7.162 4.782 1.00 88.81 186 TRP A CA 1
ATOM 1396 C C . TRP A 1 186 ? -13.532 -8.346 3.862 1.00 88.81 186 TRP A C 1
ATOM 1398 O O . TRP A 1 186 ? -13.922 -8.329 2.689 1.00 88.81 186 TRP A O 1
ATOM 1408 N N . SER A 1 187 ? -12.860 -9.391 4.367 1.00 85.12 187 SER A N 1
ATOM 1409 C CA . SER A 1 187 ? -12.643 -10.633 3.613 1.00 85.12 187 SER A CA 1
ATOM 1410 C C . SER A 1 187 ? -13.919 -11.470 3.491 1.00 85.12 187 SER A C 1
ATOM 1412 O O . SER A 1 187 ? -14.202 -12.005 2.424 1.00 85.12 187 SER A O 1
ATOM 1414 N N . ASP A 1 188 ? -14.725 -11.565 4.549 1.00 80.81 188 ASP A N 1
ATOM 1415 C CA . ASP A 1 188 ? -15.908 -12.433 4.600 1.00 80.81 188 ASP A CA 1
ATOM 1416 C C . ASP A 1 188 ? -17.089 -11.894 3.786 1.00 80.81 188 ASP A C 1
ATOM 1418 O O . ASP A 1 188 ? -17.892 -12.671 3.256 1.00 80.81 188 ASP A O 1
ATOM 1422 N N . GLN A 1 189 ? -17.189 -10.571 3.629 1.00 69.56 189 GLN A N 1
ATOM 1423 C CA . GLN A 1 189 ? -18.182 -9.939 2.754 1.00 69.56 189 GLN A CA 1
ATOM 1424 C C . GLN A 1 189 ? -18.105 -10.462 1.310 1.00 69.56 189 GLN A C 1
ATOM 1426 O O . GLN A 1 189 ? -19.125 -10.535 0.622 1.00 69.56 189 GLN A O 1
ATOM 1431 N N . VAL A 1 190 ? -16.926 -10.919 0.872 1.00 59.97 190 VAL A N 1
ATOM 1432 C CA . VAL A 1 190 ? -16.732 -11.595 -0.417 1.00 59.97 190 VAL A CA 1
ATOM 1433 C C . VAL A 1 190 ? -17.483 -12.923 -0.461 1.00 59.97 190 VAL A C 1
ATOM 1435 O O . VAL A 1 190 ? -18.189 -13.195 -1.432 1.00 59.97 190 VAL A O 1
ATOM 1438 N N . THR A 1 191 ? -17.390 -13.734 0.592 1.00 59.44 191 THR A N 1
ATOM 1439 C CA . THR A 1 191 ? -18.066 -15.035 0.677 1.00 59.44 191 THR A CA 1
ATOM 1440 C C . THR A 1 191 ? -19.580 -14.863 0.612 1.00 59.44 191 THR A C 1
ATOM 1442 O O . THR A 1 191 ? -20.242 -15.554 -0.161 1.00 59.44 191 THR A O 1
ATOM 1445 N N . ALA A 1 192 ? -20.129 -13.890 1.345 1.00 60.88 192 ALA A N 1
ATOM 1446 C CA . ALA A 1 192 ? -21.564 -13.611 1.339 1.00 60.88 192 ALA A CA 1
ATOM 1447 C C . ALA A 1 192 ? -22.054 -13.063 -0.016 1.00 60.88 192 ALA A C 1
ATOM 1449 O O . ALA A 1 192 ? -23.056 -13.545 -0.547 1.00 60.88 192 ALA A O 1
ATOM 1450 N N . ALA A 1 193 ? -21.337 -12.108 -0.622 1.00 60.59 193 ALA A N 1
ATOM 1451 C CA . ALA A 1 193 ? -21.699 -11.539 -1.924 1.00 60.59 193 ALA A CA 1
ATOM 1452 C C . ALA A 1 193 ? -21.550 -12.548 -3.079 1.00 60.59 193 ALA A C 1
ATOM 1454 O O . ALA A 1 193 ? -22.346 -12.548 -4.024 1.00 60.59 193 ALA A O 1
ATOM 1455 N N . ASN A 1 194 ? -20.548 -13.428 -3.019 1.00 63.44 194 ASN A N 1
ATOM 1456 C CA . ASN A 1 194 ? -20.357 -14.500 -3.996 1.00 63.44 194 ASN A CA 1
ATOM 1457 C C . ASN A 1 194 ? -21.407 -15.598 -3.839 1.00 63.44 194 ASN A C 1
ATOM 1459 O O . ASN A 1 194 ? -21.944 -16.060 -4.844 1.00 63.44 194 ASN A O 1
ATOM 1463 N N . LEU A 1 195 ? -21.759 -15.963 -2.604 1.00 62.94 195 LEU A N 1
ATOM 1464 C CA . LEU A 1 195 ? -22.841 -16.904 -2.329 1.00 62.94 195 LEU A CA 1
ATOM 1465 C C . LEU A 1 195 ? -24.186 -16.357 -2.820 1.00 62.94 195 LEU A C 1
ATOM 1467 O O . LEU A 1 195 ? -24.918 -17.071 -3.498 1.00 62.94 195 LEU A O 1
ATOM 1471 N N . ALA A 1 196 ? -24.487 -15.082 -2.558 1.00 66.25 196 ALA A N 1
ATOM 1472 C CA . ALA A 1 196 ? -25.706 -14.437 -3.040 1.00 66.25 196 ALA A CA 1
ATOM 1473 C C . ALA A 1 196 ? -25.780 -14.412 -4.578 1.00 66.25 196 ALA A C 1
ATOM 1475 O O . ALA A 1 196 ? -26.817 -14.753 -5.147 1.00 66.25 196 ALA A O 1
ATOM 1476 N N . ARG A 1 197 ? -24.676 -14.081 -5.267 1.00 65.75 197 ARG A N 1
ATOM 1477 C CA . ARG A 1 197 ? -24.598 -14.130 -6.741 1.00 65.75 197 ARG A CA 1
ATOM 1478 C C . ARG A 1 197 ? -24.716 -15.551 -7.294 1.00 65.75 197 ARG A C 1
ATOM 1480 O O . ARG A 1 197 ? -25.429 -15.755 -8.272 1.00 65.75 197 ARG A O 1
ATOM 1487 N N . GLY A 1 198 ? -24.057 -16.526 -6.671 1.00 68.44 198 GLY A N 1
ATOM 1488 C CA . GLY A 1 198 ? -24.142 -17.937 -7.053 1.00 68.44 198 GLY A CA 1
ATOM 1489 C C . GLY A 1 198 ? -25.556 -18.493 -6.884 1.00 68.44 198 GLY A C 1
ATOM 1490 O O . GLY A 1 198 ? -26.083 -19.126 -7.794 1.00 68.44 198 GLY A O 1
ATOM 1491 N N . LEU A 1 199 ? -26.215 -18.178 -5.767 1.00 72.38 199 LEU A N 1
ATOM 1492 C CA . LEU A 1 199 ? -27.612 -18.539 -5.532 1.00 72.38 199 LEU A CA 1
ATOM 1493 C C . LEU A 1 199 ? -28.543 -17.858 -6.535 1.00 72.38 199 LEU A C 1
ATOM 1495 O O . LEU A 1 199 ? -29.382 -18.542 -7.105 1.00 72.38 199 LEU A O 1
ATOM 1499 N N . ALA A 1 200 ? -28.367 -16.566 -6.823 1.00 72.12 200 ALA A N 1
ATOM 1500 C CA . ALA A 1 200 ? -29.156 -15.860 -7.836 1.00 72.12 200 ALA A CA 1
ATOM 1501 C C . ALA A 1 200 ? -28.967 -16.429 -9.256 1.00 72.12 200 ALA A C 1
ATOM 1503 O O . ALA A 1 200 ? -29.900 -16.405 -10.055 1.00 72.12 200 ALA A O 1
ATOM 1504 N N . ALA A 1 201 ? -27.792 -16.976 -9.581 1.00 72.94 201 ALA A N 1
ATOM 1505 C CA . ALA A 1 201 ? -27.563 -17.670 -10.849 1.00 72.94 201 ALA A CA 1
ATOM 1506 C C . ALA A 1 201 ? -28.284 -19.030 -10.923 1.00 72.94 201 ALA A C 1
ATOM 1508 O O . ALA A 1 201 ? -28.661 -19.460 -12.011 1.00 72.94 201 ALA A O 1
ATOM 1509 N N . ILE A 1 202 ? -28.500 -19.690 -9.779 1.00 77.44 202 ILE A N 1
ATOM 1510 C CA . ILE A 1 202 ? -29.219 -20.971 -9.679 1.00 77.44 202 ILE A CA 1
ATOM 1511 C C . ILE A 1 202 ? -30.740 -20.755 -9.612 1.00 77.44 202 ILE A C 1
ATOM 1513 O O . ILE A 1 202 ? -31.498 -21.531 -10.190 1.00 77.44 202 ILE A O 1
ATOM 1517 N N . THR A 1 203 ? -31.197 -19.712 -8.914 1.00 78.12 203 THR A N 1
ATOM 1518 C CA . THR A 1 203 ? -32.622 -19.424 -8.671 1.00 78.12 203 THR A CA 1
ATOM 1519 C C . THR A 1 203 ? -33.216 -18.400 -9.636 1.00 78.12 203 THR A C 1
ATOM 1521 O O . THR A 1 203 ? -34.431 -18.195 -9.637 1.00 78.12 203 THR A O 1
ATOM 1524 N N . GLY A 1 204 ? -32.389 -17.763 -10.470 1.00 65.00 204 GLY A N 1
ATOM 1525 C CA . GLY A 1 204 ? -32.840 -16.827 -11.492 1.00 65.00 204 GLY A CA 1
ATOM 1526 C C . GLY A 1 204 ? -33.834 -17.488 -12.457 1.00 65.00 204 GLY A C 1
ATOM 1527 O O . GLY A 1 204 ? -33.664 -18.661 -12.802 1.00 65.00 204 GLY A O 1
ATOM 1528 N N . PRO A 1 205 ? -34.882 -16.767 -12.904 1.00 55.91 205 PRO A N 1
ATOM 1529 C CA . PRO A 1 205 ? -35.930 -17.345 -13.733 1.00 55.91 205 PRO A CA 1
ATOM 1530 C C . PRO A 1 205 ? -35.307 -17.948 -14.990 1.00 55.91 205 PRO A C 1
ATOM 1532 O O . PRO A 1 205 ? -34.621 -17.256 -15.748 1.00 55.91 205 PRO A O 1
ATOM 1535 N N . ALA A 1 206 ? -35.541 -19.248 -15.195 1.00 56.88 206 ALA A N 1
ATOM 1536 C CA . ALA A 1 206 ? -35.127 -19.964 -16.390 1.00 56.88 206 ALA A CA 1
ATOM 1537 C C . ALA A 1 206 ? -35.556 -19.144 -17.609 1.00 56.88 206 ALA A C 1
ATOM 1539 O O . ALA A 1 206 ? -36.753 -18.976 -17.854 1.00 56.88 206 ALA A O 1
ATOM 1540 N N . ARG A 1 207 ? -34.581 -18.582 -18.341 1.00 56.41 207 ARG A N 1
ATOM 1541 C CA . ARG A 1 207 ? -34.858 -17.808 -19.553 1.00 56.41 207 ARG A CA 1
ATOM 1542 C C . ARG A 1 207 ? -35.773 -18.660 -20.432 1.00 56.41 207 ARG A C 1
ATOM 1544 O O . ARG A 1 207 ? -35.362 -19.768 -20.797 1.00 56.41 207 ARG A O 1
ATOM 1551 N N . PRO A 1 208 ? -36.991 -18.198 -20.763 1.00 48.53 208 PRO A N 1
ATOM 1552 C CA . PRO A 1 208 ? -37.861 -18.956 -21.637 1.00 48.53 208 PRO A CA 1
ATOM 1553 C C . PRO A 1 208 ? -37.109 -19.146 -22.951 1.00 48.53 208 PRO A C 1
ATOM 1555 O O . PRO A 1 208 ? -36.748 -18.173 -23.614 1.00 48.53 208 PRO A O 1
ATOM 1558 N N . ARG A 1 209 ? -36.809 -20.408 -23.286 1.00 49.03 209 ARG A N 1
ATOM 1559 C CA . ARG A 1 209 ? -36.280 -20.799 -24.593 1.00 49.03 209 ARG A CA 1
ATOM 1560 C C . ARG A 1 209 ? -37.255 -20.251 -25.624 1.00 49.03 209 ARG A C 1
ATOM 1562 O O . ARG A 1 209 ? -38.340 -20.805 -25.799 1.00 49.03 209 ARG A O 1
ATOM 1569 N N . SER A 1 210 ? -36.887 -19.145 -26.260 1.00 53.31 210 SER A N 1
ATOM 1570 C CA . SER A 1 210 ? -37.617 -18.577 -27.379 1.00 53.31 210 SER A CA 1
ATOM 1571 C C . SER A 1 210 ? -37.689 -19.657 -28.449 1.00 53.31 210 SER A C 1
ATOM 1573 O O . SER A 1 210 ? -36.707 -20.026 -29.094 1.00 53.31 210 SER A O 1
ATOM 1575 N N . ARG A 1 211 ? -38.878 -20.248 -28.544 1.00 50.84 211 ARG A N 1
ATOM 1576 C CA . ARG A 1 211 ? -39.249 -21.237 -29.539 1.00 50.84 211 ARG A CA 1
ATOM 1577 C C . ARG A 1 211 ? -39.080 -20.546 -30.892 1.00 50.84 211 ARG A C 1
ATOM 1579 O O . ARG A 1 211 ? -39.859 -19.662 -31.232 1.00 50.84 211 ARG A O 1
ATOM 1586 N N . LEU A 1 212 ? -38.023 -20.914 -31.615 1.00 54.38 212 LEU A N 1
ATOM 1587 C CA . LEU A 1 212 ? -37.787 -20.560 -33.013 1.00 54.38 212 LEU A CA 1
ATOM 1588 C C . LEU A 1 212 ? -38.993 -21.040 -33.830 1.00 54.38 212 LEU A C 1
ATOM 1590 O O . LEU A 1 212 ? -39.055 -22.189 -34.265 1.00 54.38 212 LEU A O 1
ATOM 1594 N N . ILE A 1 213 ? -39.988 -20.171 -33.996 1.00 56.72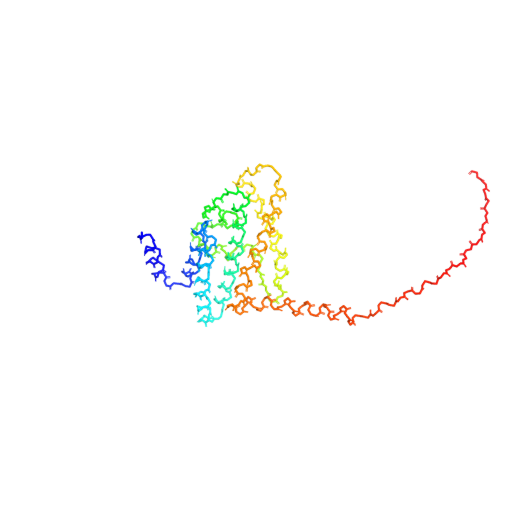 213 ILE A N 1
ATOM 1595 C CA . ILE A 1 213 ? -41.032 -20.360 -34.993 1.00 56.72 213 ILE A CA 1
ATOM 1596 C C . ILE A 1 213 ? -40.394 -19.974 -36.324 1.00 56.72 213 ILE A C 1
ATOM 1598 O O . ILE A 1 213 ? -40.156 -18.803 -36.610 1.00 56.72 213 ILE A O 1
ATOM 1602 N N . ARG A 1 214 ? -40.071 -21.002 -37.114 1.00 55.28 214 ARG A N 1
ATOM 1603 C CA . ARG A 1 214 ? -39.792 -20.890 -38.546 1.00 55.28 214 ARG A CA 1
ATOM 1604 C C . ARG A 1 214 ? -40.937 -20.122 -39.209 1.00 55.28 214 ARG A C 1
ATOM 1606 O O . ARG A 1 214 ? -42.040 -20.649 -39.321 1.00 55.28 214 ARG A O 1
ATOM 1613 N N . SER A 1 215 ? -40.653 -18.915 -39.683 1.00 53.97 215 SER A N 1
ATOM 1614 C CA . SER A 1 215 ? -41.454 -18.261 -40.714 1.00 53.97 215 SER A CA 1
ATOM 1615 C C . SER A 1 215 ? -40.930 -18.718 -42.076 1.00 53.97 215 SER A C 1
ATOM 1617 O O . SER A 1 215 ? -39.889 -18.259 -42.540 1.00 53.97 215 SER A O 1
ATOM 1619 N N . ASN A 1 216 ? -41.628 -19.686 -42.670 1.00 58.47 216 ASN A N 1
ATOM 1620 C CA . ASN A 1 216 ? -41.588 -19.981 -44.099 1.00 58.47 216 ASN A CA 1
ATOM 1621 C C . ASN A 1 216 ? -42.694 -19.148 -44.764 1.00 58.47 216 ASN A C 1
ATOM 1623 O O . ASN A 1 216 ? -43.859 -19.512 -44.634 1.00 58.47 216 ASN A O 1
ATOM 1627 N N . ALA A 1 217 ? -42.333 -18.056 -45.441 1.00 55.66 217 ALA A N 1
ATOM 1628 C CA . ALA A 1 217 ? -43.117 -17.304 -46.439 1.00 55.66 217 ALA A CA 1
ATOM 1629 C C . ALA A 1 217 ? -42.282 -16.049 -46.794 1.00 55.66 217 ALA A C 1
ATOM 1631 O O . ALA A 1 217 ? -41.764 -15.413 -45.888 1.00 55.66 217 ALA A O 1
ATOM 1632 N N . CYS A 1 218 ? -42.022 -15.626 -48.030 1.00 52.78 218 CYS A N 1
ATOM 1633 C CA . CYS A 1 218 ? -42.730 -15.805 -49.287 1.00 52.78 218 CYS A CA 1
ATOM 1634 C C . CYS A 1 218 ? -41.749 -15.948 -50.460 1.00 52.78 218 CYS A C 1
ATOM 1636 O O . CYS A 1 218 ? -40.741 -15.251 -50.558 1.00 52.78 218 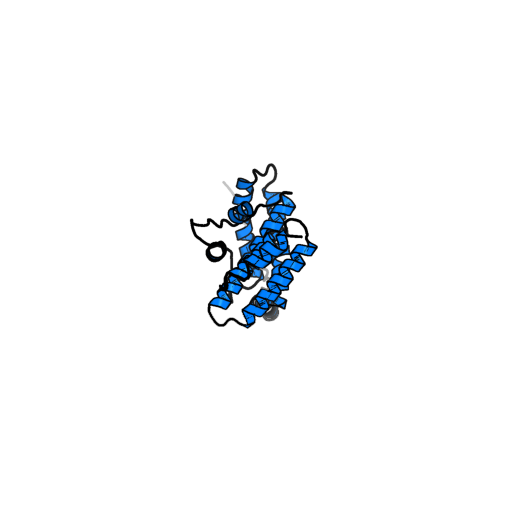CYS A O 1
ATOM 1638 N N . SER A 1 219 ? -42.139 -16.828 -51.375 1.00 57.59 219 SER A N 1
ATOM 1639 C CA . SER A 1 219 ? -41.738 -16.854 -52.777 1.00 57.59 219 SER A CA 1
ATOM 1640 C C . SER A 1 219 ? -42.525 -15.783 -53.555 1.00 57.59 219 SER A C 1
ATOM 1642 O O . SER A 1 219 ? -43.685 -15.538 -53.225 1.00 57.59 219 SER A O 1
ATOM 1644 N N . GLY A 1 220 ? -41.926 -15.184 -54.590 1.00 53.28 220 GLY A N 1
ATOM 1645 C CA . GLY A 1 220 ? -42.592 -14.305 -55.570 1.00 53.28 220 GLY A CA 1
ATOM 1646 C C . GLY A 1 220 ? -41.791 -13.023 -55.842 1.00 53.28 220 GLY A C 1
ATOM 1647 O O . GLY A 1 220 ? -41.857 -12.085 -55.064 1.00 53.28 220 GLY A O 1
ATOM 1648 N N . ALA A 1 221 ? -40.845 -13.006 -56.785 1.00 58.28 221 ALA A N 1
ATOM 1649 C CA . ALA A 1 221 ? -41.039 -12.811 -58.231 1.00 58.28 221 ALA A CA 1
ATOM 1650 C C . ALA A 1 221 ? -41.511 -11.393 -58.623 1.00 58.28 221 ALA A C 1
ATOM 1652 O O . ALA A 1 221 ? -42.674 -11.069 -58.433 1.00 58.28 221 ALA A O 1
ATOM 1653 N N . CYS A 1 222 ? -40.599 -10.604 -59.214 1.00 52.56 222 CYS A N 1
ATOM 1654 C CA . CYS A 1 222 ? -40.783 -9.653 -60.336 1.00 52.56 222 CYS A CA 1
ATOM 1655 C C . CYS A 1 222 ? -39.419 -8.973 -60.593 1.00 52.56 222 CYS A C 1
ATOM 1657 O O . CYS A 1 222 ? -38.914 -8.263 -59.734 1.00 52.56 222 CYS A O 1
ATOM 1659 N N . ARG A 1 223 ? -38.632 -9.452 -61.568 1.00 55.75 223 ARG A N 1
ATOM 1660 C CA . ARG A 1 223 ? -38.476 -8.926 -62.946 1.00 55.75 223 ARG A CA 1
ATOM 1661 C C . ARG A 1 223 ? -38.023 -7.451 -63.029 1.00 55.75 223 ARG A C 1
ATOM 1663 O O . ARG A 1 223 ? -38.719 -6.555 -62.580 1.00 55.75 223 ARG A O 1
ATOM 1670 N N . SER A 1 224 ? -36.851 -7.305 -63.657 1.00 57.41 224 SER A N 1
ATOM 1671 C CA . SER A 1 224 ? -36.078 -6.151 -64.165 1.00 57.41 224 SER A CA 1
ATOM 1672 C C . SER A 1 224 ? -36.869 -5.208 -65.106 1.00 57.41 224 SER A C 1
ATOM 1674 O O . SER A 1 224 ? -38.062 -5.444 -65.288 1.00 57.41 224 SER A O 1
ATOM 1676 N N . PRO A 1 225 ? -36.241 -4.305 -65.899 1.00 72.25 225 PRO A N 1
ATOM 1677 C CA . PRO A 1 225 ? -34.962 -3.577 -65.780 1.00 72.25 225 PRO A CA 1
ATOM 1678 C C . PRO A 1 225 ? -35.137 -2.047 -65.986 1.00 72.25 225 PRO A C 1
ATOM 1680 O O . PRO A 1 225 ? -36.158 -1.605 -66.507 1.00 72.25 225 PRO A O 1
ATOM 1683 N N . LEU A 1 226 ? -34.112 -1.259 -65.648 1.00 55.78 226 LEU A N 1
ATOM 1684 C CA . LEU A 1 226 ? -33.373 -0.342 -66.543 1.00 55.78 226 LEU A CA 1
ATOM 1685 C C . LEU A 1 226 ? -32.275 0.371 -65.746 1.00 55.78 226 LEU A C 1
ATOM 1687 O O . LEU A 1 226 ? -32.571 0.822 -64.619 1.00 55.78 226 LEU A O 1
#